Protein AF-A0A354X2V0-F1 (afdb_monomer_lite)

Secondary structure (DSSP, 8-state):
---S----SSS--TTSTTTT--TTPPPHHHHHHHHHTT-HHHHHHHEEETTBS--TT-S-HHHHHHHHHTSTTHHHHHHHHT--TTPBP--TTT-TTSEEE-TT---GGGS-SS--TT---PPP-SS-HHHHHHHHHHHHHHTT-HHHHHHHHHHHHHHTTPPPP---HHHHHHHHHHHHHHHTTTTT-HHHHHHH-B-TTSSBHHHHHSSTT-HHHHHHH-TTTS-HHHHH--SS-TTTTTT--HHHHTSPPPPHHHHHHTTTS--PPTT--

Radius of gyration: 20.9 Å; chains: 1; bounding box: 47×56×53 Å

Foldseek 3Di:
DPDDWFAFDWQFFCPDPQPPHRQQFDAPVLLVLCVVQVQVQLSLQFKDAALDLDRPPAPVLQVQLVVLVPDPCNVVCCVVVVGDNSTHFLDLLGHLRNMITNNQDDHPVRADPPRDSRDRPDDQCPDDDLVVLLVVLLVCQVVQVNVSSQVSLVVLQVVSPGDGDPDHHLVSNVSSLSSCCRVCRSNPCNLVSQLVDADPVRARNLVCQAALNRPQLCQLPDPVRHDPSNPVNPSDDSNPRNHDDNQAPSDDWDPPVVCVVCVNPDDTRPPDD

pLDDT: mean 87.57, std 16.35, range [22.53, 98.88]

Structure (mmCIF, N/CA/C/O backbone):
data_AF-A0A354X2V0-F1
#
_entry.id   AF-A0A354X2V0-F1
#
loop_
_atom_site.group_PDB
_atom_site.id
_atom_site.type_symbol
_atom_site.label_atom_id
_atom_site.label_alt_id
_atom_site.label_comp_id
_atom_site.label_asym_id
_atom_site.label_entity_id
_atom_site.label_seq_id
_atom_site.pdbx_PDB_ins_code
_atom_site.Cartn_x
_atom_site.Cartn_y
_atom_site.Cartn_z
_atom_site.occupancy
_atom_site.B_iso_or_equiv
_atom_site.auth_seq_id
_atom_site.auth_comp_id
_atom_site.auth_asym_id
_atom_site.auth_atom_id
_atom_site.pdbx_PDB_model_num
ATOM 1 N N . TYR A 1 1 ? -13.286 28.133 -18.936 1.00 27.36 1 TYR A N 1
ATOM 2 C CA . TYR A 1 1 ? -13.582 27.486 -17.646 1.00 27.36 1 TYR A CA 1
ATOM 3 C C . TYR A 1 1 ? -13.013 26.081 -17.669 1.00 27.36 1 TYR A C 1
ATOM 5 O O . TYR A 1 1 ? -13.552 25.234 -18.366 1.00 27.36 1 TYR A O 1
ATOM 13 N N . ALA A 1 2 ? -11.894 25.853 -16.982 1.00 26.19 2 ALA A N 1
ATOM 14 C CA . ALA A 1 2 ? -11.412 24.504 -16.700 1.00 26.19 2 ALA A CA 1
ATOM 15 C C . ALA A 1 2 ? -12.195 23.988 -15.483 1.00 26.19 2 ALA A C 1
ATOM 17 O O . ALA A 1 2 ? -11.790 24.175 -14.341 1.00 26.19 2 ALA A O 1
ATOM 18 N N . LEU A 1 3 ? -13.398 23.470 -15.732 1.00 22.53 3 LEU A N 1
ATOM 19 C CA . LEU A 1 3 ? -14.159 22.714 -14.741 1.00 22.53 3 LEU A CA 1
ATOM 20 C C . LEU A 1 3 ? -13.686 21.263 -14.828 1.00 22.53 3 LEU A C 1
ATOM 22 O O . LEU A 1 3 ? -13.818 20.641 -15.879 1.00 22.53 3 LEU A O 1
ATOM 26 N N . GLY A 1 4 ? -13.116 20.762 -13.734 1.00 30.41 4 GLY A N 1
ATOM 27 C CA . GLY A 1 4 ? -12.427 19.473 -13.677 1.00 30.41 4 GLY A CA 1
ATOM 28 C C . GLY A 1 4 ? -10.919 19.685 -13.687 1.00 30.41 4 GLY A C 1
ATOM 29 O O . GLY A 1 4 ? -10.337 19.977 -14.729 1.00 30.41 4 GLY A O 1
ATOM 30 N N . GLY A 1 5 ? -10.304 19.589 -12.506 1.00 29.64 5 GLY A N 1
ATOM 31 C CA . GLY A 1 5 ? -8.854 19.584 -12.382 1.00 29.64 5 GLY A CA 1
ATOM 32 C C . GLY A 1 5 ? -8.283 18.455 -13.227 1.00 29.64 5 GLY A C 1
ATOM 33 O O . GLY A 1 5 ? -8.716 17.309 -13.133 1.00 29.64 5 GLY A O 1
ATOM 34 N N . SER A 1 6 ? -7.342 18.810 -14.082 1.00 36.97 6 SER A N 1
ATOM 35 C CA . SER A 1 6 ? -6.455 17.864 -14.715 1.00 36.97 6 SER A CA 1
ATOM 36 C C . SER A 1 6 ? -5.504 17.270 -13.681 1.00 36.97 6 SER A C 1
ATOM 38 O O . SER A 1 6 ? -4.980 18.006 -12.846 1.00 36.97 6 SER A O 1
ATOM 40 N N . LEU A 1 7 ? -5.278 15.960 -13.722 1.00 44.00 7 LEU A N 1
ATOM 41 C CA . LEU A 1 7 ? -4.391 15.288 -12.779 1.00 44.00 7 LEU A CA 1
ATOM 42 C C . LEU A 1 7 ? -3.225 14.682 -13.536 1.00 44.00 7 LEU A C 1
ATOM 44 O O . LEU A 1 7 ? -3.437 13.829 -14.393 1.00 44.00 7 LEU A O 1
ATOM 48 N N . ALA A 1 8 ? -2.023 15.147 -13.197 1.00 41.22 8 ALA A N 1
ATOM 49 C CA . ALA A 1 8 ? -0.765 14.663 -13.734 1.00 41.22 8 ALA A CA 1
ATOM 50 C C . ALA A 1 8 ? -0.646 13.139 -13.566 1.00 41.22 8 ALA A C 1
ATOM 52 O O . ALA A 1 8 ? -0.853 12.601 -12.471 1.00 41.22 8 ALA A O 1
ATOM 53 N N . ILE A 1 9 ? -0.283 12.436 -14.645 1.00 45.22 9 ILE A N 1
ATOM 54 C CA . ILE A 1 9 ? 0.156 11.044 -14.532 1.00 45.22 9 ILE A CA 1
ATOM 55 C C . ILE A 1 9 ? 1.455 11.052 -13.705 1.00 45.22 9 ILE A C 1
ATOM 57 O O . ILE A 1 9 ? 2.344 11.866 -13.935 1.00 45.22 9 ILE A O 1
ATOM 61 N N . ILE A 1 10 ? 1.592 10.030 -12.864 1.00 45.34 10 ILE A N 1
ATOM 62 C CA . ILE A 1 10 ? 2.839 9.497 -12.306 1.00 45.34 10 ILE A CA 1
ATOM 63 C C . ILE A 1 10 ? 3.245 10.102 -10.958 1.00 45.34 10 ILE A C 1
ATOM 65 O O . ILE A 1 10 ? 3.571 11.272 -10.800 1.00 45.34 10 ILE A O 1
ATOM 69 N N . THR A 1 11 ? 3.252 9.195 -9.978 1.00 48.34 11 THR A N 1
ATOM 70 C CA . THR A 1 11 ? 4.025 9.218 -8.734 1.00 48.34 11 THR A CA 1
ATOM 71 C C . THR A 1 11 ? 5.260 10.108 -8.831 1.00 48.34 11 THR A C 1
ATOM 73 O O . THR A 1 11 ? 6.209 9.749 -9.523 1.00 48.34 11 THR A O 1
ATOM 76 N N . GLY A 1 12 ? 5.244 11.244 -8.132 1.00 45.53 12 GLY A N 1
ATOM 77 C CA . GLY A 1 12 ? 6.271 12.278 -8.253 1.00 45.53 12 GLY A CA 1
ATOM 78 C C . GLY A 1 12 ? 7.695 11.733 -8.167 1.00 45.53 12 GLY A C 1
ATOM 79 O O . GLY A 1 12 ? 8.038 11.023 -7.223 1.00 45.53 12 GLY A O 1
ATOM 80 N N . ALA A 1 13 ? 8.502 12.066 -9.170 1.00 51.34 13 ALA A N 1
ATOM 81 C CA . ALA A 1 13 ? 9.952 12.024 -9.087 1.00 51.34 13 ALA A CA 1
ATOM 82 C C . ALA A 1 13 ? 10.435 13.061 -8.058 1.00 51.34 13 ALA A C 1
ATOM 84 O O . ALA A 1 13 ? 9.802 14.104 -7.887 1.00 51.34 13 ALA A O 1
ATOM 85 N N . ARG A 1 14 ? 11.587 12.824 -7.423 1.00 56.12 14 ARG A N 1
ATOM 86 C CA . ARG A 1 14 ? 12.253 13.769 -6.507 1.00 56.12 14 ARG A C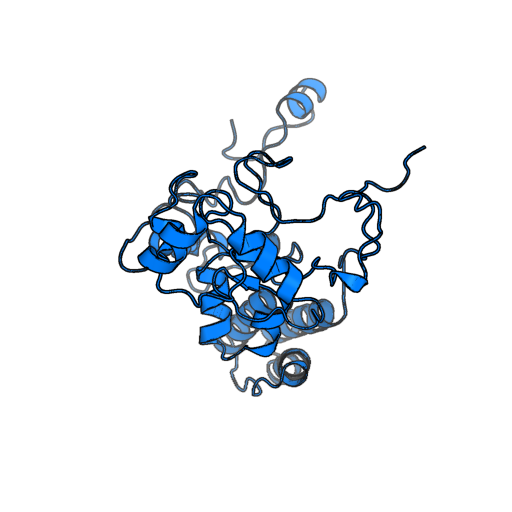A 1
ATOM 87 C C . ARG A 1 14 ? 12.477 15.157 -7.103 1.00 56.12 14 ARG A C 1
ATOM 89 O O . ARG A 1 14 ? 12.675 16.098 -6.346 1.00 56.12 14 ARG A O 1
ATOM 96 N N . SER A 1 15 ? 12.485 15.275 -8.429 1.00 53.81 15 SER A N 1
ATOM 97 C CA . SER A 1 15 ? 12.763 16.521 -9.151 1.00 53.81 15 SER A CA 1
ATOM 98 C C . SER A 1 15 ? 11.786 16.783 -10.310 1.00 53.81 15 SER A C 1
ATOM 100 O O . SER A 1 15 ? 12.149 17.428 -11.291 1.00 53.81 15 SER A O 1
ATOM 102 N N . GLY A 1 16 ? 10.552 16.269 -10.221 1.00 50.00 16 GLY A N 1
ATOM 103 C CA . GLY A 1 16 ? 9.471 16.533 -11.184 1.00 50.00 16 GLY A CA 1
ATOM 104 C C . GLY A 1 16 ? 8.424 17.533 -10.665 1.00 50.00 16 GLY A C 1
ATOM 105 O O . GLY A 1 16 ? 8.509 17.953 -9.512 1.00 50.00 16 GLY A O 1
ATOM 106 N N . PRO A 1 17 ? 7.408 17.906 -11.474 1.00 37.44 17 PRO A N 1
ATOM 107 C CA . PRO A 1 17 ? 6.261 18.700 -11.018 1.00 37.44 17 PRO A CA 1
ATOM 108 C C . PRO A 1 17 ? 5.507 17.929 -9.919 1.00 37.44 17 PRO A C 1
ATOM 110 O O . PRO A 1 17 ? 4.640 17.104 -10.190 1.00 37.44 17 PRO A O 1
ATOM 113 N N . GLY A 1 18 ? 5.928 18.136 -8.673 1.00 44.12 18 GLY A N 1
ATOM 114 C CA . GLY A 1 18 ? 5.570 17.295 -7.531 1.00 44.12 18 GLY A CA 1
ATOM 115 C C . GLY A 1 18 ? 6.518 17.377 -6.327 1.00 44.12 18 GLY A C 1
ATOM 116 O O . GLY A 1 18 ? 6.311 16.600 -5.396 1.00 44.12 18 GLY A O 1
ATOM 117 N N . ASP A 1 19 ? 7.523 18.273 -6.340 1.00 35.66 19 ASP A N 1
ATOM 118 C CA . ASP A 1 19 ? 8.441 18.620 -5.235 1.00 35.66 19 ASP A CA 1
ATOM 119 C C . ASP A 1 19 ? 7.992 18.096 -3.856 1.00 35.66 19 ASP A C 1
ATOM 121 O O . ASP A 1 19 ? 7.168 18.688 -3.154 1.00 35.66 19 ASP A O 1
ATOM 125 N N . GLY A 1 20 ? 8.545 16.942 -3.470 1.00 35.88 20 GLY A N 1
ATOM 126 C CA . GLY A 1 20 ? 8.467 16.402 -2.110 1.00 35.88 20 GLY A CA 1
ATOM 127 C C . GLY A 1 20 ? 7.166 15.703 -1.700 1.00 35.88 20 GLY A C 1
ATOM 128 O O . GLY A 1 20 ? 7.130 15.125 -0.612 1.00 35.88 20 GLY A O 1
ATOM 129 N N . TRP A 1 21 ? 6.137 15.672 -2.549 1.00 34.44 21 TRP A N 1
ATOM 130 C CA . TRP A 1 21 ? 4.916 14.893 -2.318 1.00 34.44 21 TRP A CA 1
ATOM 131 C C . TRP A 1 21 ? 4.711 13.920 -3.464 1.00 34.44 21 TRP A C 1
ATOM 133 O O . TRP A 1 21 ? 3.908 14.136 -4.372 1.00 34.44 21 TRP A O 1
ATOM 143 N N . SER A 1 22 ? 5.436 12.809 -3.426 1.00 43.31 22 SER A N 1
ATOM 144 C CA . SER A 1 22 ? 5.169 11.724 -4.349 1.00 43.31 22 SER A CA 1
ATOM 145 C C . SER A 1 22 ? 3.779 11.140 -4.053 1.00 43.31 22 SER A C 1
ATOM 147 O O . SER A 1 22 ? 3.558 10.399 -3.095 1.00 43.31 22 SER A O 1
ATOM 149 N N . TRP A 1 23 ? 2.783 11.536 -4.851 1.00 50.78 23 TRP A N 1
ATOM 150 C CA . TRP A 1 23 ? 1.417 11.041 -4.706 1.00 50.78 23 TRP A CA 1
ATOM 151 C C . TRP A 1 23 ? 1.435 9.522 -4.900 1.00 50.78 23 TRP A C 1
ATOM 153 O O . TRP A 1 23 ? 1.764 9.044 -5.982 1.00 50.78 23 TRP A O 1
ATOM 163 N N . CYS A 1 24 ? 1.107 8.756 -3.855 1.00 64.75 24 CYS A N 1
ATOM 164 C CA . CYS A 1 24 ? 0.978 7.300 -3.922 1.00 64.75 24 CYS A CA 1
ATOM 165 C C . CYS A 1 24 ? 2.246 6.523 -4.352 1.00 64.75 24 CYS A C 1
ATOM 167 O O . CYS A 1 24 ? 2.113 5.523 -5.057 1.00 64.75 24 CYS A O 1
ATOM 169 N N . GLN A 1 25 ? 3.461 6.922 -3.949 1.00 76.81 25 GLN A N 1
ATOM 170 C CA . GLN A 1 25 ? 4.630 6.057 -4.176 1.00 76.81 25 GLN A CA 1
ATOM 171 C C . GLN A 1 25 ? 4.542 4.767 -3.344 1.00 76.81 25 GLN A C 1
ATOM 173 O O . GLN A 1 25 ? 4.439 4.843 -2.116 1.00 76.81 25 GLN A O 1
ATOM 178 N N . PRO A 1 26 ? 4.580 3.580 -3.978 1.00 88.00 26 PRO A N 1
ATOM 179 C CA . PRO A 1 26 ? 4.663 2.325 -3.248 1.00 88.00 26 PRO A CA 1
ATOM 180 C C . PRO A 1 26 ? 6.010 2.206 -2.534 1.00 88.00 26 PRO A C 1
ATOM 182 O O . PRO A 1 26 ? 7.041 2.598 -3.079 1.00 88.00 26 PRO A O 1
ATOM 185 N N . THR A 1 27 ? 6.004 1.616 -1.344 1.00 89.31 27 THR A N 1
ATOM 186 C CA . THR A 1 27 ? 7.214 1.264 -0.592 1.00 89.31 27 THR A CA 1
ATOM 187 C C . THR A 1 27 ? 7.492 -0.230 -0.688 1.00 89.31 27 THR A C 1
ATOM 189 O O . THR A 1 27 ? 6.598 -1.024 -1.005 1.00 89.31 27 THR A O 1
ATOM 192 N N . SER A 1 28 ? 8.719 -0.620 -0.364 1.00 93.44 28 SER A N 1
ATOM 193 C CA . SER A 1 28 ? 9.089 -2.023 -0.183 1.00 93.44 28 SER A CA 1
ATOM 194 C C . SER A 1 28 ? 8.256 -2.710 0.912 1.00 93.44 28 SER A C 1
ATOM 196 O O . SER A 1 28 ? 7.825 -3.842 0.731 1.00 93.44 28 SER A O 1
ATOM 198 N N . ASP A 1 29 ? 7.906 -2.005 1.993 1.00 93.62 29 ASP A N 1
ATOM 199 C CA . ASP A 1 29 ? 7.006 -2.499 3.049 1.00 93.62 29 ASP A CA 1
ATOM 200 C C . ASP A 1 29 ? 5.619 -2.905 2.500 1.00 93.62 29 ASP A C 1
ATOM 202 O O . ASP A 1 29 ? 5.050 -3.930 2.887 1.00 93.62 29 ASP A O 1
ATOM 206 N N . LEU A 1 30 ? 5.062 -2.142 1.551 1.00 94.50 30 LEU A N 1
ATOM 207 C CA . LEU A 1 30 ? 3.811 -2.516 0.884 1.00 94.50 30 LEU A CA 1
ATOM 208 C C . LEU A 1 30 ? 3.994 -3.721 -0.048 1.00 94.50 30 LEU A C 1
ATOM 210 O O . LEU A 1 30 ? 3.172 -4.633 0.003 1.00 94.50 30 LEU A O 1
ATOM 214 N N . GLU A 1 31 ? 5.048 -3.736 -0.869 1.00 96.44 31 GLU A N 1
ATOM 215 C CA . GLU A 1 31 ? 5.375 -4.877 -1.740 1.00 96.44 31 GLU A CA 1
ATOM 216 C C . GLU A 1 31 ? 5.529 -6.167 -0.923 1.00 96.44 31 GLU A C 1
ATOM 218 O O . GLU A 1 31 ? 4.874 -7.165 -1.210 1.00 96.44 31 GLU A O 1
ATOM 223 N N . ASN A 1 32 ? 6.313 -6.123 0.153 1.00 96.00 32 ASN A N 1
ATOM 224 C CA . ASN A 1 32 ? 6.543 -7.259 1.038 1.00 96.00 32 ASN A CA 1
ATOM 225 C C . ASN A 1 32 ? 5.257 -7.729 1.723 1.00 96.00 32 ASN A C 1
ATOM 227 O O . ASN A 1 32 ? 5.114 -8.916 1.999 1.00 96.00 32 ASN A O 1
ATOM 231 N N . THR A 1 33 ? 4.286 -6.836 1.945 1.00 96.62 33 THR A N 1
ATOM 232 C CA . THR A 1 33 ? 2.963 -7.243 2.439 1.00 96.62 33 THR A CA 1
ATOM 233 C C . THR A 1 33 ? 2.192 -8.054 1.388 1.00 96.62 33 THR A C 1
ATOM 235 O O . THR A 1 33 ? 1.542 -9.030 1.755 1.00 96.62 33 THR A O 1
ATOM 238 N N . PHE A 1 34 ? 2.260 -7.693 0.098 1.00 98.38 34 PHE A N 1
ATOM 239 C CA . PHE A 1 34 ? 1.667 -8.512 -0.971 1.00 98.38 34 PHE A CA 1
ATOM 240 C C . PHE A 1 34 ? 2.352 -9.880 -1.067 1.00 98.38 34 PHE A C 1
ATOM 242 O O . PHE A 1 34 ? 1.665 -10.900 -1.080 1.00 98.38 34 PHE A O 1
ATOM 249 N N . ILE A 1 35 ? 3.690 -9.901 -1.060 1.00 97.94 35 ILE A N 1
ATOM 250 C CA . ILE A 1 35 ? 4.491 -11.135 -1.128 1.00 97.94 35 ILE A CA 1
ATOM 251 C C . ILE A 1 35 ? 4.158 -12.054 0.054 1.00 97.94 35 ILE A C 1
ATOM 253 O O . ILE A 1 35 ? 3.855 -13.228 -0.136 1.00 97.94 35 ILE A O 1
ATOM 257 N N . ALA A 1 36 ? 4.136 -11.518 1.277 1.00 97.19 36 ALA A N 1
ATOM 258 C CA . ALA A 1 36 ? 3.795 -12.285 2.475 1.00 97.19 36 ALA A CA 1
ATOM 259 C C . ALA A 1 36 ? 2.357 -12.832 2.452 1.00 97.19 36 ALA A C 1
ATOM 261 O O . ALA A 1 36 ? 2.075 -13.851 3.079 1.00 97.19 36 ALA A O 1
ATOM 262 N N . ALA A 1 37 ? 1.447 -12.168 1.735 1.00 97.38 37 ALA A N 1
ATOM 263 C CA . ALA A 1 37 ? 0.072 -12.619 1.551 1.00 97.38 37 ALA A CA 1
ATOM 264 C C . ALA A 1 37 ? -0.107 -13.614 0.387 1.00 97.38 37 ALA A C 1
ATOM 266 O O . ALA A 1 37 ? -1.211 -14.141 0.232 1.00 97.38 37 ALA A O 1
ATOM 267 N N . GLY A 1 38 ? 0.939 -13.868 -0.413 1.00 97.94 38 GLY A N 1
ATOM 268 C CA . GLY A 1 38 ? 0.862 -14.679 -1.633 1.00 97.94 38 GLY A CA 1
ATOM 269 C C . GLY A 1 38 ? -0.009 -14.048 -2.722 1.00 97.94 38 GLY A C 1
ATOM 270 O O . GLY A 1 38 ? -0.695 -14.753 -3.455 1.00 97.94 38 GLY A O 1
ATOM 271 N N . ASP A 1 39 ? -0.061 -12.717 -2.772 1.00 98.31 39 ASP A N 1
ATOM 272 C CA . ASP A 1 39 ? -0.993 -11.949 -3.598 1.00 98.31 39 ASP A CA 1
ATOM 273 C C . ASP A 1 39 ? -0.317 -11.346 -4.832 1.00 98.31 39 ASP A C 1
ATOM 275 O O . ASP A 1 39 ? -0.220 -10.126 -5.013 1.00 98.31 39 ASP A O 1
ATOM 279 N N . ASP A 1 40 ? 0.157 -12.242 -5.691 1.00 97.12 40 ASP A N 1
ATOM 280 C CA . ASP A 1 40 ? 0.882 -11.891 -6.912 1.00 97.12 40 ASP A CA 1
ATOM 281 C C . ASP A 1 40 ? -0.018 -11.154 -7.915 1.00 97.12 40 ASP A C 1
ATOM 283 O O . ASP A 1 40 ? 0.427 -10.242 -8.619 1.00 97.12 40 ASP A O 1
ATOM 287 N N . GLU A 1 41 ? -1.313 -11.500 -7.949 1.00 97.31 41 GLU A N 1
ATOM 288 C CA . GLU A 1 41 ? -2.290 -10.871 -8.837 1.00 97.31 41 GLU A CA 1
ATOM 289 C C . GLU A 1 41 ? -2.450 -9.384 -8.510 1.00 97.31 41 GLU A C 1
ATOM 291 O O . GLU A 1 41 ? -2.334 -8.546 -9.401 1.00 97.31 41 GLU A O 1
ATOM 296 N N . ARG A 1 42 ? -2.684 -8.986 -7.253 1.00 97.44 42 ARG A N 1
ATOM 297 C CA . ARG A 1 42 ? -2.793 -7.545 -6.970 1.00 97.44 42 ARG A CA 1
ATOM 298 C C . ARG A 1 42 ? -1.444 -6.853 -6.975 1.00 97.44 42 ARG A C 1
ATOM 300 O O . ARG A 1 42 ? -1.418 -5.679 -7.353 1.00 97.44 42 ARG A O 1
ATOM 307 N N . LEU A 1 43 ? -0.353 -7.538 -6.625 1.00 97.56 43 LEU A N 1
ATOM 308 C CA . LEU A 1 43 ? 0.989 -6.964 -6.694 1.00 97.56 43 LEU A CA 1
ATOM 309 C C . LEU A 1 43 ? 1.298 -6.458 -8.109 1.00 97.56 43 LEU A C 1
ATOM 311 O O . LEU A 1 43 ? 1.534 -5.256 -8.279 1.00 97.56 43 LEU A O 1
ATOM 315 N N . LYS A 1 44 ? 1.175 -7.326 -9.127 1.00 95.44 44 LYS A N 1
ATOM 316 C CA . LYS A 1 44 ? 1.461 -6.968 -10.531 1.00 95.44 44 LYS A CA 1
ATOM 317 C C . LYS A 1 44 ? 0.554 -5.858 -11.074 1.00 95.44 44 LYS A C 1
ATOM 319 O O . LYS A 1 44 ? 0.964 -5.099 -11.946 1.00 95.44 44 LYS A O 1
ATOM 324 N N . TRP A 1 45 ? -0.674 -5.725 -10.559 1.00 94.06 45 TRP A N 1
ATOM 325 C CA . TRP A 1 45 ? -1.618 -4.672 -10.964 1.00 94.06 45 TRP A CA 1
ATOM 326 C C . TRP A 1 45 ? -1.524 -3.385 -10.124 1.00 94.06 45 TRP A C 1
ATOM 328 O O . TRP A 1 45 ? -2.191 -2.397 -10.455 1.00 94.06 45 TRP A O 1
ATOM 338 N N . THR A 1 46 ? -0.693 -3.357 -9.076 1.00 93.50 46 THR A N 1
ATOM 339 C CA . THR A 1 46 ? -0.576 -2.222 -8.140 1.00 93.50 46 THR A CA 1
ATOM 340 C C . THR A 1 46 ? 0.786 -1.539 -8.190 1.00 93.50 46 THR A C 1
ATOM 342 O O . THR A 1 46 ? 0.835 -0.308 -8.134 1.00 93.50 46 THR A O 1
ATOM 345 N N . ILE A 1 47 ? 1.879 -2.294 -8.312 1.00 93.94 47 ILE A N 1
ATOM 346 C CA . ILE A 1 47 ? 3.249 -1.775 -8.228 1.00 93.94 47 ILE A CA 1
ATOM 347 C C . ILE A 1 47 ? 4.001 -2.126 -9.511 1.00 93.94 47 ILE A C 1
ATOM 349 O O . ILE A 1 47 ? 4.025 -3.281 -9.916 1.00 93.94 47 ILE A O 1
ATOM 353 N N . ILE A 1 48 ? 4.645 -1.131 -10.123 1.00 91.81 48 ILE A N 1
ATOM 354 C CA . ILE A 1 48 ? 5.751 -1.366 -11.061 1.00 91.81 48 ILE A CA 1
ATOM 355 C C . ILE A 1 48 ? 7.037 -1.120 -10.283 1.00 91.81 48 ILE A C 1
ATOM 357 O O . ILE A 1 48 ? 7.178 -0.075 -9.645 1.00 91.81 48 ILE A O 1
ATOM 361 N N . LYS A 1 49 ? 7.960 -2.075 -10.327 1.00 93.31 49 LYS A N 1
ATOM 362 C CA . LYS A 1 49 ? 9.269 -2.002 -9.675 1.00 93.31 49 LYS A CA 1
ATOM 363 C C . LYS A 1 49 ? 10.357 -1.966 -10.740 1.00 93.31 49 LYS A C 1
ATOM 365 O O . LYS A 1 49 ? 10.216 -2.602 -11.781 1.00 93.31 49 LYS A O 1
ATOM 370 N N . THR A 1 50 ? 11.429 -1.225 -10.477 1.00 92.75 50 THR A N 1
ATOM 371 C CA . THR A 1 50 ? 12.621 -1.237 -11.332 1.00 92.75 50 THR A CA 1
ATOM 372 C C . THR A 1 50 ? 13.133 -2.662 -11.565 1.00 92.75 50 THR A C 1
ATOM 374 O O . THR A 1 50 ? 13.017 -3.518 -10.685 1.00 92.75 50 THR A O 1
ATOM 377 N N . GLY A 1 51 ? 13.690 -2.919 -12.746 1.00 92.56 51 GLY A N 1
ATOM 378 C CA . GLY A 1 51 ? 14.177 -4.246 -13.118 1.00 92.56 51 GLY A CA 1
ATOM 379 C C . GLY A 1 51 ? 13.079 -5.199 -13.602 1.00 92.56 51 GLY A C 1
ATOM 380 O O . GLY A 1 51 ? 13.375 -6.353 -13.895 1.00 92.56 51 GLY A O 1
ATOM 381 N N . CYS A 1 52 ? 11.822 -4.750 -13.707 1.00 93.38 52 CYS A N 1
ATOM 382 C CA . CYS A 1 52 ? 10.761 -5.564 -14.298 1.00 93.38 52 CYS A CA 1
ATOM 383 C C . CYS A 1 52 ? 10.996 -5.780 -15.801 1.00 93.38 52 CYS A C 1
ATOM 385 O O . CYS A 1 52 ? 11.464 -4.882 -16.501 1.00 93.38 52 CYS A O 1
ATOM 387 N N . THR A 1 53 ? 10.652 -6.968 -16.287 1.00 95.69 53 THR A N 1
ATOM 388 C CA . THR A 1 53 ? 10.735 -7.367 -17.704 1.00 95.69 53 THR A CA 1
ATOM 389 C C . THR A 1 53 ? 9.365 -7.412 -18.380 1.00 95.69 53 THR A C 1
ATOM 391 O O . THR A 1 53 ? 9.251 -7.740 -19.555 1.00 95.69 53 THR A O 1
ATOM 394 N N . GLU A 1 54 ? 8.318 -7.061 -17.637 1.00 94.62 54 GLU A N 1
ATOM 395 C CA . GLU A 1 54 ? 6.966 -6.884 -18.136 1.00 94.62 54 GLU A CA 1
ATOM 396 C C . GLU A 1 54 ? 6.206 -5.893 -17.250 1.00 94.62 54 GLU A C 1
ATOM 398 O O . GLU A 1 54 ? 6.486 -5.732 -16.057 1.00 94.62 54 GLU A O 1
ATOM 403 N N . ILE A 1 55 ? 5.194 -5.252 -17.828 1.00 91.56 55 ILE A N 1
ATOM 404 C CA . ILE A 1 55 ? 4.161 -4.536 -17.083 1.00 91.56 55 ILE A CA 1
ATOM 405 C C . ILE A 1 55 ? 2.835 -5.184 -17.462 1.00 91.56 55 ILE A C 1
ATOM 407 O O . ILE A 1 55 ? 2.482 -5.232 -18.637 1.00 91.56 55 ILE A O 1
ATOM 411 N N . ALA A 1 56 ? 2.078 -5.669 -16.474 1.00 91.62 56 ALA A N 1
ATOM 412 C CA . ALA A 1 56 ? 0.805 -6.344 -16.731 1.00 91.62 56 ALA A CA 1
ATOM 413 C C . ALA A 1 56 ? -0.087 -5.498 -17.659 1.00 91.62 56 ALA A C 1
ATOM 415 O O . ALA A 1 56 ? -0.340 -4.334 -17.357 1.00 91.62 56 ALA A O 1
ATOM 416 N N . GLY A 1 57 ? -0.562 -6.057 -18.774 1.00 90.44 57 GLY A N 1
ATOM 417 C CA . GLY A 1 57 ? -1.427 -5.356 -19.733 1.00 90.44 57 GLY A CA 1
ATOM 418 C C . GLY A 1 57 ? -0.760 -4.245 -20.561 1.00 90.44 57 GLY A C 1
ATOM 419 O O . GLY A 1 57 ? -1.486 -3.428 -21.127 1.00 90.44 57 GLY A O 1
ATOM 420 N N . GLU A 1 58 ? 0.572 -4.178 -20.594 1.00 91.25 58 GLU A N 1
ATOM 421 C CA . GLU A 1 58 ? 1.345 -3.401 -21.568 1.00 91.25 58 GLU A CA 1
ATOM 422 C C . GLU A 1 58 ? 1.779 -4.313 -22.719 1.00 91.25 58 GLU A C 1
ATOM 424 O O . GLU A 1 58 ? 2.379 -5.358 -22.483 1.00 91.25 58 GLU A O 1
ATOM 429 N N . GLU A 1 59 ? 1.469 -3.916 -23.950 1.00 94.94 59 GLU A N 1
ATOM 430 C CA . GLU A 1 59 ? 1.815 -4.675 -25.160 1.00 94.94 59 GLU A CA 1
ATOM 431 C C . GLU A 1 59 ? 3.066 -4.098 -25.840 1.00 94.94 59 GLU A C 1
ATOM 433 O O . GLU A 1 59 ? 3.824 -4.841 -26.455 1.00 94.94 59 GLU A O 1
ATOM 438 N N . ASP A 1 60 ? 3.345 -2.802 -25.662 1.00 91.19 60 ASP A N 1
ATOM 439 C CA . ASP A 1 60 ? 4.482 -2.102 -26.269 1.00 91.19 60 ASP A CA 1
ATOM 440 C C . ASP A 1 60 ? 5.660 -1.975 -25.281 1.00 91.19 60 ASP A C 1
ATOM 442 O O . ASP A 1 60 ? 6.269 -0.908 -25.133 1.00 91.19 60 ASP A O 1
ATOM 446 N N . PHE A 1 61 ? 5.971 -3.048 -24.544 1.00 92.19 61 PHE A N 1
ATOM 447 C CA . PHE A 1 61 ? 6.967 -3.000 -23.465 1.00 92.19 61 PHE A CA 1
ATOM 448 C C . PHE A 1 61 ? 8.381 -2.639 -23.960 1.00 92.19 61 PHE A C 1
ATOM 450 O O . PHE A 1 61 ? 9.119 -1.943 -23.258 1.00 92.19 61 PHE A O 1
ATOM 457 N N . ASP A 1 62 ? 8.718 -2.988 -25.204 1.00 94.62 62 ASP A N 1
ATOM 458 C CA . ASP A 1 62 ? 9.986 -2.626 -25.852 1.00 94.62 62 ASP A CA 1
ATOM 459 C C . ASP A 1 62 ? 10.257 -1.116 -25.816 1.00 94.62 62 ASP A C 1
ATOM 461 O O . ASP A 1 62 ? 11.395 -0.684 -25.637 1.00 94.62 62 ASP A O 1
ATOM 465 N N . VAL A 1 63 ? 9.217 -0.277 -25.883 1.00 89.31 63 VAL A N 1
ATOM 466 C CA . VAL A 1 63 ? 9.374 1.182 -25.787 1.00 89.31 63 VAL A CA 1
ATOM 467 C C . VAL A 1 63 ? 9.965 1.598 -24.433 1.00 89.31 63 VAL A C 1
ATOM 469 O O . VAL A 1 63 ? 10.755 2.542 -24.354 1.00 89.31 63 VAL A O 1
ATOM 472 N N . PHE A 1 64 ? 9.607 0.903 -23.353 1.00 89.69 64 PHE A N 1
ATOM 473 C CA . PHE A 1 64 ? 10.107 1.173 -22.003 1.00 89.69 64 PHE A CA 1
ATOM 474 C C . PHE A 1 64 ? 11.547 0.694 -21.826 1.00 89.69 64 PHE A C 1
ATOM 476 O O . PHE A 1 64 ? 12.345 1.392 -21.190 1.00 89.69 64 PHE A O 1
ATOM 483 N N . ILE A 1 65 ? 11.892 -0.444 -22.430 1.00 91.50 65 ILE A N 1
ATOM 484 C CA . ILE A 1 65 ? 13.266 -0.953 -22.483 1.00 91.50 65 ILE A CA 1
ATOM 485 C C . ILE A 1 65 ? 14.155 0.057 -23.216 1.00 91.50 65 ILE A C 1
ATOM 487 O O . ILE A 1 65 ? 15.159 0.519 -22.673 1.00 91.50 65 ILE A O 1
ATOM 491 N N . GLU A 1 66 ? 13.747 0.489 -24.410 1.00 92.62 66 GLU A N 1
ATOM 492 C CA . GLU A 1 66 ? 14.521 1.438 -25.214 1.00 92.62 66 GLU A CA 1
ATOM 493 C C . GLU A 1 66 ? 14.650 2.814 -24.553 1.00 92.62 66 GLU A C 1
ATOM 495 O O . GLU A 1 66 ? 15.658 3.501 -24.720 1.00 92.62 66 GLU A O 1
ATOM 500 N N . ASN A 1 67 ? 13.664 3.235 -23.759 1.00 88.00 67 ASN A N 1
ATOM 501 C CA . ASN A 1 67 ? 13.791 4.445 -22.950 1.00 88.00 67 ASN A CA 1
ATOM 502 C C . ASN A 1 67 ? 14.748 4.263 -21.764 1.00 88.00 67 ASN A C 1
ATOM 504 O O . ASN A 1 67 ? 15.503 5.187 -21.464 1.00 88.00 67 ASN A O 1
ATOM 508 N N . SER A 1 68 ? 14.775 3.083 -21.141 1.00 90.50 68 SER A N 1
ATOM 509 C CA . SER A 1 68 ? 15.718 2.769 -20.059 1.00 90.50 68 SER A CA 1
ATOM 510 C C . SER A 1 68 ? 17.161 2.779 -20.571 1.00 90.50 68 SER A C 1
ATOM 512 O O . SER A 1 68 ? 18.022 3.419 -19.969 1.00 90.50 68 SER A O 1
ATOM 514 N N . LYS A 1 69 ? 17.416 2.188 -21.746 1.00 94.44 69 LYS A N 1
ATOM 515 C CA . LYS A 1 69 ? 18.742 2.157 -22.396 1.00 94.44 69 LYS A CA 1
ATOM 516 C C . LYS A 1 69 ? 19.299 3.543 -22.748 1.00 94.44 69 LYS A C 1
ATOM 518 O O . LYS A 1 69 ? 20.511 3.709 -22.854 1.00 94.44 69 LYS A O 1
ATOM 523 N N . LYS A 1 70 ? 18.439 4.556 -22.911 1.00 91.94 70 LYS A N 1
ATOM 524 C CA . LYS A 1 70 ? 18.850 5.951 -23.173 1.00 91.94 70 LYS A CA 1
ATOM 525 C C . LYS A 1 70 ? 19.322 6.692 -21.919 1.00 91.94 70 LYS A C 1
ATOM 527 O O . LYS A 1 70 ? 19.868 7.789 -22.040 1.00 91.94 70 LYS A O 1
ATOM 532 N N . MET A 1 71 ? 19.097 6.144 -20.724 1.00 88.00 71 MET A N 1
ATOM 533 C CA . MET A 1 71 ? 19.524 6.771 -19.476 1.00 88.00 71 MET A CA 1
ATOM 534 C C . MET A 1 71 ? 21.050 6.751 -19.361 1.00 88.00 71 MET A C 1
ATOM 536 O O . MET A 1 71 ? 21.684 5.715 -19.544 1.00 88.00 71 MET A O 1
ATOM 540 N N . SER A 1 72 ? 21.657 7.870 -18.962 1.00 92.88 72 SER A N 1
ATOM 541 C CA . SER A 1 72 ? 23.113 7.940 -18.757 1.00 92.88 72 SER A CA 1
ATOM 542 C C . SER A 1 72 ? 23.613 6.985 -17.666 1.00 92.88 72 SER A C 1
ATOM 544 O O . SER A 1 72 ? 24.745 6.516 -17.731 1.00 92.88 72 SER A O 1
ATOM 546 N N . SER A 1 73 ? 22.766 6.674 -16.682 1.00 91.12 73 SER A N 1
ATOM 547 C CA . SER A 1 73 ? 23.065 5.743 -15.589 1.00 91.12 73 SER A CA 1
ATOM 548 C C . SER A 1 73 ? 22.745 4.279 -15.910 1.00 91.12 73 SER A C 1
ATOM 550 O O . SER A 1 73 ? 23.001 3.426 -15.063 1.00 91.12 73 SER A O 1
ATOM 552 N N . TYR A 1 74 ? 22.229 3.966 -17.107 1.00 93.62 74 TYR A N 1
ATOM 553 C CA . TYR A 1 74 ? 21.736 2.633 -17.469 1.00 93.62 74 TYR A CA 1
ATOM 554 C C . TYR A 1 74 ? 22.744 1.517 -17.160 1.00 93.62 74 TYR A C 1
ATOM 556 O O . TYR A 1 74 ? 22.495 0.686 -16.289 1.00 93.62 74 TYR A O 1
ATOM 564 N N . GLN A 1 75 ? 23.918 1.553 -17.800 1.00 94.50 75 GLN A N 1
ATOM 565 C CA . GLN A 1 75 ? 24.941 0.514 -17.648 1.00 94.50 75 GLN A CA 1
ATOM 566 C C . GLN A 1 75 ? 25.382 0.359 -16.186 1.00 94.50 75 GLN A C 1
ATOM 568 O O . GLN A 1 75 ? 25.478 -0.754 -15.676 1.00 94.50 75 GLN A O 1
ATOM 573 N N . SER A 1 76 ? 25.564 1.483 -15.482 1.00 94.62 76 SER A N 1
ATOM 574 C CA . SER A 1 76 ? 25.943 1.464 -14.067 1.00 94.62 76 SER A CA 1
ATOM 575 C C . SER A 1 76 ? 24.875 0.836 -13.171 1.00 94.62 76 SER A C 1
ATOM 577 O O . SER A 1 76 ? 25.215 0.198 -12.182 1.00 94.62 76 SER A O 1
ATOM 579 N N . TYR A 1 77 ? 23.590 0.986 -13.504 1.00 93.75 77 TYR A N 1
ATOM 580 C CA . TYR A 1 77 ? 22.501 0.372 -12.749 1.00 93.75 77 TYR A CA 1
ATOM 581 C C . TYR A 1 77 ? 22.375 -1.122 -13.023 1.00 93.75 77 TYR A C 1
ATOM 583 O O . TYR A 1 77 ? 22.222 -1.879 -12.066 1.00 93.75 77 TYR A O 1
ATOM 591 N N . ILE A 1 78 ? 22.506 -1.551 -14.282 1.00 95.19 78 ILE A N 1
ATOM 592 C CA . ILE A 1 78 ? 22.535 -2.977 -14.636 1.00 95.19 78 ILE A CA 1
ATOM 593 C C . ILE A 1 78 ? 23.662 -3.690 -13.881 1.00 95.19 78 ILE A C 1
ATOM 595 O O . ILE A 1 78 ? 23.417 -4.694 -13.218 1.00 95.19 78 ILE A O 1
ATOM 599 N N . GLU A 1 79 ? 24.874 -3.131 -13.898 1.00 95.06 79 GLU A N 1
ATOM 600 C CA . GLU A 1 79 ? 26.028 -3.703 -13.194 1.00 95.06 79 GLU A CA 1
ATOM 601 C C . GLU A 1 79 ? 25.862 -3.678 -11.671 1.00 95.06 79 GLU A C 1
ATOM 603 O O . GLU A 1 79 ? 26.151 -4.668 -11.000 1.00 95.06 79 GLU A O 1
ATOM 608 N N . LYS A 1 80 ? 25.387 -2.556 -11.114 1.00 92.62 80 LYS A N 1
ATOM 609 C CA . LYS A 1 80 ? 25.251 -2.384 -9.663 1.00 92.62 80 LYS A CA 1
ATOM 610 C C . LYS A 1 80 ? 24.188 -3.301 -9.063 1.00 92.62 80 LYS A C 1
ATOM 612 O O . LYS A 1 80 ? 24.409 -3.864 -7.994 1.00 92.62 80 LYS A O 1
ATOM 617 N N . TYR A 1 81 ? 23.027 -3.398 -9.706 1.00 91.88 81 TYR A N 1
ATOM 618 C CA . TYR A 1 81 ? 21.864 -4.087 -9.148 1.00 91.88 81 TYR A CA 1
ATOM 619 C C . TYR A 1 81 ? 21.614 -5.470 -9.762 1.00 91.88 81 TYR A C 1
ATOM 621 O O . TYR A 1 81 ? 20.739 -6.188 -9.281 1.00 91.88 81 TYR A O 1
ATOM 629 N N . GLY A 1 82 ? 22.369 -5.856 -10.796 1.00 93.62 82 GLY A N 1
ATOM 630 C CA . GLY A 1 82 ? 22.246 -7.160 -11.449 1.00 93.62 82 GLY A CA 1
ATOM 631 C C . GLY A 1 82 ? 20.906 -7.359 -12.160 1.00 93.62 82 GLY A C 1
ATOM 632 O O . GLY A 1 82 ? 20.375 -8.467 -12.160 1.00 93.62 82 GLY A O 1
ATOM 633 N N . TRP A 1 83 ? 20.322 -6.287 -12.699 1.00 93.69 83 TRP A N 1
ATOM 634 C CA . TRP A 1 83 ? 19.056 -6.359 -13.432 1.00 93.69 83 TRP A CA 1
ATOM 635 C C . TRP A 1 83 ? 19.239 -6.952 -14.832 1.00 93.69 83 TRP A C 1
ATOM 637 O O . TRP A 1 83 ? 20.335 -6.940 -15.387 1.00 93.69 83 TRP A O 1
ATOM 647 N N . ASP A 1 84 ? 18.142 -7.436 -15.412 1.00 95.38 84 ASP A N 1
ATOM 648 C CA . ASP A 1 84 ? 18.110 -7.878 -16.807 1.00 95.38 84 ASP A CA 1
ATOM 649 C C . ASP A 1 84 ? 18.428 -6.708 -17.763 1.00 95.38 84 ASP A C 1
ATOM 651 O O . ASP A 1 84 ? 17.977 -5.581 -17.552 1.00 95.38 84 ASP A O 1
ATOM 655 N N . GLU A 1 85 ? 19.194 -6.958 -18.827 1.00 94.31 85 GLU A N 1
ATOM 656 C CA . GLU A 1 85 ? 19.567 -5.944 -19.829 1.00 94.31 85 GLU A CA 1
ATOM 657 C C . GLU A 1 85 ? 18.397 -5.480 -20.722 1.00 94.31 85 GLU A C 1
ATOM 659 O O . GLU A 1 85 ? 18.537 -4.573 -21.545 1.00 94.31 85 GLU A O 1
ATOM 664 N N . ASN A 1 86 ? 17.241 -6.119 -20.596 1.00 95.00 86 ASN A N 1
ATOM 665 C CA . ASN A 1 86 ? 15.996 -5.769 -21.259 1.00 95.00 86 ASN A CA 1
ATOM 666 C C . ASN A 1 86 ? 14.899 -5.523 -20.211 1.00 95.00 86 ASN A C 1
ATOM 668 O O . ASN A 1 86 ? 13.753 -5.942 -20.367 1.00 95.00 86 ASN A O 1
ATOM 672 N N . CYS A 1 87 ? 15.250 -4.823 -19.128 1.00 94.50 87 CYS A N 1
ATOM 673 C CA . CYS A 1 87 ? 14.300 -4.389 -18.109 1.00 94.50 87 CYS A CA 1
ATOM 674 C C . CYS A 1 87 ? 13.853 -2.930 -18.279 1.00 94.50 87 CYS A C 1
ATOM 676 O O . CYS A 1 87 ? 14.533 -2.093 -18.880 1.00 94.50 87 CYS A O 1
ATOM 678 N N . TYR A 1 88 ? 12.708 -2.607 -17.679 1.00 92.81 88 TYR A N 1
ATOM 679 C CA . TYR A 1 88 ? 12.302 -1.231 -17.435 1.00 92.81 88 TYR A CA 1
ATOM 680 C C . TYR A 1 88 ? 12.901 -0.722 -16.119 1.00 92.81 88 TYR A C 1
ATOM 682 O O . TYR A 1 88 ? 12.726 -1.328 -15.054 1.00 92.81 88 TYR A O 1
ATOM 690 N N . ILE A 1 89 ? 13.576 0.426 -16.186 1.00 89.94 89 ILE A N 1
ATOM 691 C CA . ILE A 1 89 ? 14.175 1.086 -15.028 1.00 89.94 89 ILE A CA 1
ATOM 692 C C . ILE A 1 89 ? 13.260 2.204 -14.536 1.00 89.94 89 ILE A C 1
ATOM 694 O O . ILE A 1 89 ? 13.000 3.191 -15.226 1.00 89.94 89 ILE A O 1
ATOM 698 N N . VAL A 1 90 ? 12.824 2.068 -13.286 1.00 87.88 90 VAL A N 1
ATOM 699 C CA . VAL A 1 90 ? 12.278 3.185 -12.514 1.00 87.88 90 VAL A CA 1
ATOM 700 C C . VAL A 1 90 ? 13.468 3.854 -11.842 1.00 87.88 90 VAL A C 1
ATOM 702 O O . VAL A 1 90 ? 14.009 3.292 -10.891 1.00 87.88 90 VAL A O 1
ATOM 705 N N . ASP A 1 91 ? 13.889 5.017 -12.346 1.00 85.94 91 ASP A N 1
ATOM 706 C CA . ASP A 1 91 ? 15.146 5.651 -11.933 1.00 85.94 91 ASP A CA 1
ATOM 707 C C . ASP A 1 91 ? 15.212 5.838 -10.399 1.00 85.94 91 ASP A C 1
ATOM 709 O O . ASP A 1 91 ? 14.454 6.646 -9.847 1.00 85.94 91 ASP A O 1
ATOM 713 N N . PRO A 1 92 ? 16.111 5.128 -9.684 1.00 84.62 92 PRO A N 1
ATOM 714 C CA . PRO A 1 92 ? 16.245 5.253 -8.233 1.00 84.62 92 PRO A CA 1
ATOM 715 C C . PRO A 1 92 ? 16.697 6.652 -7.781 1.00 84.62 92 PRO A C 1
ATOM 717 O O . PRO A 1 92 ? 16.446 7.061 -6.641 1.00 84.62 92 PRO A O 1
ATOM 720 N N . LYS A 1 93 ? 17.334 7.424 -8.674 1.00 80.75 93 LYS A N 1
ATOM 721 C CA . LYS A 1 93 ? 17.657 8.832 -8.428 1.00 80.75 93 LYS A CA 1
ATOM 722 C C . LYS A 1 93 ? 16.391 9.655 -8.211 1.00 80.75 93 LYS A C 1
ATOM 724 O O . LYS A 1 93 ? 16.373 10.501 -7.317 1.00 80.75 93 LYS A O 1
ATOM 729 N N . ASP A 1 94 ? 15.350 9.371 -8.984 1.00 78.00 94 ASP A N 1
ATOM 730 C CA . ASP A 1 94 ? 14.088 10.105 -8.999 1.00 78.00 94 ASP A CA 1
ATOM 731 C C . ASP A 1 94 ? 13.018 9.454 -8.112 1.00 78.00 94 ASP A C 1
ATOM 733 O O . ASP A 1 94 ? 12.121 10.132 -7.616 1.00 78.00 94 ASP A O 1
ATOM 737 N N . HIS A 1 95 ? 13.124 8.159 -7.829 1.00 81.06 95 HIS A N 1
ATOM 738 C CA . HIS A 1 95 ? 12.148 7.404 -7.050 1.00 81.06 95 HIS A CA 1
ATOM 739 C C . HIS A 1 95 ? 12.828 6.707 -5.874 1.00 81.06 95 HIS A C 1
ATOM 741 O O . HIS A 1 95 ? 13.550 5.736 -6.072 1.00 81.06 95 HIS A O 1
ATOM 747 N N . LYS A 1 96 ? 12.561 7.147 -4.630 1.00 84.19 96 LYS A N 1
ATOM 748 C CA . LYS A 1 96 ? 13.248 6.602 -3.439 1.00 84.19 96 LYS A CA 1
ATOM 749 C C . LYS A 1 96 ? 13.166 5.083 -3.356 1.00 84.19 96 LYS A C 1
ATOM 751 O O . LYS A 1 96 ? 14.176 4.428 -3.135 1.00 84.19 96 LYS A O 1
ATOM 756 N N . SER A 1 97 ? 11.968 4.550 -3.542 1.00 87.31 97 SER A N 1
ATOM 757 C CA . SER A 1 97 ? 11.715 3.119 -3.492 1.00 87.31 97 SER A CA 1
ATOM 758 C C . SER A 1 97 ? 11.965 2.413 -4.822 1.00 87.31 97 SER A C 1
ATOM 760 O O . SER A 1 97 ? 11.727 1.216 -4.899 1.00 87.31 97 SER A O 1
ATOM 762 N N . ALA A 1 98 ? 12.373 3.116 -5.886 1.00 89.06 98 ALA A N 1
ATOM 763 C CA . ALA A 1 98 ? 12.450 2.578 -7.248 1.00 89.06 98 ALA A CA 1
ATOM 764 C C . ALA A 1 98 ? 11.172 1.812 -7.674 1.00 89.06 98 ALA A C 1
ATOM 766 O O . ALA A 1 98 ? 11.212 0.809 -8.392 1.00 89.06 98 ALA A O 1
ATOM 767 N N . ARG A 1 99 ? 10.018 2.280 -7.176 1.00 89.75 99 ARG A N 1
ATOM 768 C CA . ARG A 1 99 ? 8.679 1.731 -7.412 1.00 89.75 99 ARG A CA 1
ATOM 769 C C . ARG A 1 99 ? 7.719 2.860 -7.775 1.00 89.75 99 ARG A C 1
ATOM 771 O O . ARG A 1 99 ? 7.798 3.958 -7.221 1.00 89.75 99 ARG A O 1
ATOM 778 N N . ILE A 1 100 ? 6.771 2.574 -8.660 1.00 86.19 100 ILE A N 1
ATOM 779 C CA . ILE A 1 100 ? 5.713 3.506 -9.070 1.00 86.19 100 ILE A CA 1
ATOM 780 C C . ILE A 1 100 ? 4.332 2.849 -9.025 1.00 86.19 100 ILE A C 1
ATOM 782 O O . ILE A 1 100 ? 4.181 1.629 -9.117 1.00 86.19 100 ILE A O 1
ATOM 786 N N . ASN A 1 101 ? 3.306 3.681 -8.858 1.00 86.25 101 ASN A N 1
ATOM 787 C CA . ASN A 1 101 ? 1.911 3.259 -8.784 1.00 86.25 101 ASN A CA 1
ATOM 788 C C . ASN A 1 101 ? 1.408 2.837 -10.165 1.00 86.25 101 ASN A C 1
ATOM 790 O O . ASN A 1 101 ? 1.369 3.647 -11.092 1.00 86.25 101 ASN A O 1
ATOM 794 N N . ARG A 1 102 ? 0.926 1.599 -10.278 1.00 86.94 102 ARG A N 1
ATOM 795 C CA . ARG A 1 102 ? 0.355 1.066 -11.516 1.00 86.94 102 ARG A CA 1
ATOM 796 C C . ARG A 1 102 ? -1.153 1.322 -11.666 1.00 86.94 102 ARG A C 1
ATOM 798 O O . ARG A 1 102 ? -1.693 1.164 -12.758 1.00 86.94 102 ARG A O 1
ATOM 805 N N . LYS A 1 103 ? -1.881 1.724 -10.618 1.00 83.12 103 LYS A N 1
ATOM 806 C CA . LYS A 1 103 ? -3.352 1.888 -10.678 1.00 83.12 103 LYS A CA 1
ATOM 807 C C . LYS A 1 103 ? -3.816 2.991 -11.635 1.00 83.12 103 LYS A C 1
ATOM 809 O O . LYS A 1 103 ? -4.949 2.930 -12.106 1.00 83.12 103 LYS A O 1
ATOM 814 N N . PHE A 1 104 ? -2.937 3.943 -11.952 1.00 78.19 104 PHE A N 1
ATOM 815 C CA . PHE A 1 104 ? -3.163 4.999 -12.946 1.00 78.19 104 PHE A CA 1
ATOM 816 C C . PHE A 1 104 ? -2.280 4.847 -14.197 1.00 78.19 104 PHE A C 1
ATOM 818 O O . PHE A 1 104 ? -2.160 5.775 -14.994 1.00 78.19 104 PHE A O 1
ATOM 825 N N . PHE A 1 105 ? -1.653 3.682 -14.377 1.00 81.12 105 PHE A N 1
ATOM 826 C CA . PHE A 1 105 ? -0.865 3.384 -15.567 1.00 81.12 105 PHE A CA 1
ATOM 827 C C . PHE A 1 105 ? -1.777 3.225 -16.788 1.00 81.12 105 PHE A C 1
ATOM 829 O O . PHE A 1 105 ? -2.752 2.469 -16.753 1.00 81.12 105 PHE A O 1
ATOM 836 N N . ILE A 1 106 ? -1.423 3.907 -17.878 1.00 81.44 106 ILE A N 1
ATOM 837 C CA . ILE A 1 106 ? -2.054 3.749 -19.189 1.00 81.44 106 ILE A CA 1
ATOM 838 C C . ILE A 1 106 ? -1.064 3.021 -20.106 1.00 81.44 106 ILE A C 1
ATOM 840 O O . ILE A 1 106 ? 0.057 3.532 -20.263 1.00 81.44 106 ILE A O 1
ATOM 844 N N . PRO A 1 107 ? -1.468 1.896 -20.730 1.00 85.19 107 PRO A N 1
ATOM 845 C CA . PRO A 1 107 ? -0.669 1.232 -21.756 1.00 85.19 107 PRO A CA 1
ATOM 846 C C . PRO A 1 107 ? -0.245 2.199 -22.859 1.00 85.19 107 PRO A C 1
ATOM 848 O O . PRO A 1 107 ? -1.011 3.106 -23.196 1.00 85.19 107 PRO A O 1
ATOM 851 N N . TYR A 1 108 ? 0.957 2.034 -23.399 1.00 82.25 108 TYR A N 1
ATOM 852 C CA . TYR A 1 108 ? 1.568 2.986 -24.323 1.00 82.25 108 TYR A CA 1
ATOM 853 C C . TYR A 1 108 ? 0.696 3.235 -25.560 1.00 82.25 108 TYR A C 1
ATOM 855 O O . TYR A 1 108 ? 0.358 4.389 -25.825 1.00 82.25 108 TYR A O 1
ATOM 863 N N . SER A 1 109 ? 0.206 2.177 -26.214 1.00 85.50 109 SER A N 1
ATOM 864 C CA . SER A 1 109 ? -0.755 2.240 -27.331 1.00 85.50 109 SER A CA 1
ATOM 865 C C . SER A 1 109 ? -2.040 3.032 -27.058 1.00 85.50 109 SER A C 1
ATOM 867 O O . SER A 1 109 ? -2.706 3.477 -27.992 1.00 85.50 109 SER A O 1
ATOM 869 N N . LYS A 1 110 ? -2.424 3.219 -25.789 1.00 82.00 110 LYS A N 1
ATOM 870 C CA . LYS A 1 110 ? -3.641 3.949 -25.388 1.00 82.00 110 LYS A CA 1
ATOM 871 C C . LYS A 1 110 ? -3.367 5.399 -24.994 1.00 82.00 110 LYS A C 1
ATOM 873 O O . LYS A 1 110 ? -4.295 6.109 -24.598 1.00 82.00 110 LYS A O 1
ATOM 878 N N . ARG A 1 111 ? -2.111 5.844 -25.047 1.00 79.62 111 ARG A N 1
ATOM 879 C CA . ARG A 1 111 ? -1.736 7.227 -24.743 1.00 79.62 111 ARG A CA 1
ATOM 880 C C . ARG A 1 111 ? -2.036 8.114 -25.956 1.00 79.62 111 ARG A C 1
ATOM 882 O O . ARG A 1 111 ? -1.762 7.712 -27.082 1.00 79.62 111 ARG A O 1
ATOM 889 N N . PRO A 1 112 ? -2.596 9.318 -25.756 1.00 72.50 112 PRO A N 1
ATOM 890 C CA . PRO A 1 112 ? -2.771 10.262 -26.853 1.00 72.50 112 PRO A CA 1
ATOM 891 C C . PRO A 1 112 ? -1.407 10.699 -27.412 1.00 72.50 112 PRO A C 1
ATOM 893 O O . PRO A 1 112 ? -0.450 10.832 -26.652 1.00 72.50 112 PRO A O 1
ATOM 896 N N . GLU A 1 113 ? -1.345 10.973 -28.721 1.00 71.12 113 GLU A N 1
ATOM 897 C CA . GLU A 1 113 ? -0.133 11.437 -29.426 1.00 71.12 113 GLU A CA 1
ATOM 898 C C . GLU A 1 113 ? 0.473 12.681 -28.757 1.00 71.12 113 GLU A C 1
ATOM 900 O O . GLU A 1 113 ? 1.670 12.741 -28.478 1.00 71.12 113 GLU A O 1
ATOM 905 N N . VAL A 1 114 ? -0.381 13.642 -28.391 1.00 68.12 114 VAL A N 1
ATOM 906 C CA . VAL A 1 114 ? -0.027 14.688 -27.430 1.00 68.12 114 VAL A CA 1
ATOM 907 C C . VAL A 1 114 ? -0.307 14.144 -26.038 1.00 68.12 114 VAL A C 1
ATOM 909 O O . VAL A 1 114 ? -1.422 14.261 -25.519 1.00 68.12 114 VAL A O 1
ATOM 912 N N . TYR A 1 115 ? 0.713 13.542 -25.434 1.00 62.38 115 TYR A N 1
ATOM 913 C CA . TYR A 1 115 ? 0.637 13.044 -24.069 1.00 62.38 115 TYR A CA 1
ATOM 914 C C . TYR A 1 115 ? 0.585 14.211 -23.085 1.00 62.38 115 TYR A C 1
ATOM 916 O O . TYR A 1 115 ? 1.593 14.695 -22.573 1.00 62.38 115 TYR A O 1
ATOM 924 N N . ASN A 1 116 ? -0.628 14.700 -22.851 1.00 63.44 116 ASN A N 1
ATOM 925 C CA . ASN A 1 116 ? -0.882 15.693 -21.835 1.00 63.44 116 ASN A CA 1
ATOM 926 C C . ASN A 1 116 ? -1.093 14.964 -20.505 1.00 63.44 116 ASN A C 1
ATOM 928 O O . ASN A 1 116 ? -2.167 14.404 -20.280 1.00 63.44 116 ASN A O 1
ATOM 932 N N . LEU A 1 117 ? -0.058 14.971 -19.654 1.00 56.50 117 LEU A N 1
ATOM 933 C CA . LEU A 1 117 ? -0.056 14.359 -18.317 1.00 56.50 117 LEU A CA 1
ATOM 934 C C . LEU A 1 117 ? -1.307 14.723 -17.513 1.00 56.50 117 LEU A C 1
ATOM 936 O O . LEU A 1 117 ? -1.777 13.915 -16.731 1.00 56.50 117 LEU A O 1
ATOM 940 N N . ASP A 1 118 ? -1.850 15.908 -17.757 1.00 54.28 118 ASP A N 1
ATOM 941 C CA . ASP A 1 118 ? -2.991 16.497 -17.081 1.00 54.28 118 ASP A CA 1
ATOM 942 C C . ASP A 1 118 ? -4.353 15.983 -17.611 1.00 54.28 118 ASP A C 1
ATOM 944 O O . ASP A 1 118 ? -5.383 16.116 -16.954 1.00 54.28 118 ASP A O 1
ATOM 948 N N . LYS A 1 119 ? -4.418 15.359 -18.793 1.00 62.28 119 LYS A N 1
ATOM 949 C CA . LYS A 1 119 ? -5.686 14.994 -19.465 1.00 62.28 119 LYS A CA 1
ATOM 950 C C . LYS A 1 119 ? -5.834 13.491 -19.681 1.00 62.28 119 LYS A C 1
ATOM 952 O O . LYS A 1 119 ? -6.114 13.020 -20.783 1.00 62.28 119 LYS A O 1
ATOM 957 N N . ILE A 1 120 ? -5.649 12.743 -18.604 1.00 65.50 120 ILE A N 1
ATOM 958 C CA . ILE A 1 120 ? -5.806 11.290 -18.563 1.00 65.50 120 ILE A CA 1
ATOM 959 C C . ILE A 1 120 ? -7.293 10.905 -18.593 1.00 65.50 120 ILE A C 1
ATOM 961 O O . ILE A 1 120 ? -8.057 11.423 -17.781 1.00 65.50 120 ILE A O 1
ATOM 965 N N . PRO A 1 121 ? -7.722 9.935 -19.421 1.00 69.19 121 PRO A N 1
ATOM 966 C CA . PRO A 1 121 ? -9.107 9.453 -19.426 1.00 69.19 121 PRO A CA 1
ATOM 967 C C . PRO A 1 121 ? -9.449 8.451 -18.298 1.00 69.19 121 PRO A C 1
ATOM 969 O O . PRO A 1 121 ? -10.433 7.723 -18.413 1.00 69.19 121 PRO A O 1
ATOM 972 N N . LEU A 1 122 ? -8.651 8.349 -17.225 1.00 75.56 122 LEU A N 1
ATOM 973 C CA . LEU A 1 122 ? -8.928 7.415 -16.122 1.00 75.56 122 LEU A CA 1
ATOM 974 C C . LEU A 1 122 ? -9.812 8.053 -15.047 1.00 75.56 122 LEU A C 1
ATOM 976 O O . LEU A 1 122 ? -9.605 9.191 -14.638 1.00 75.56 122 LEU A O 1
ATOM 980 N N . ASN A 1 123 ? -10.757 7.268 -14.528 1.00 79.06 123 ASN A N 1
ATOM 981 C CA . ASN A 1 123 ? -11.622 7.684 -13.428 1.00 79.06 123 ASN A CA 1
ATOM 982 C C . ASN A 1 123 ? -10.940 7.507 -12.065 1.00 79.06 123 ASN A C 1
ATOM 984 O O . ASN A 1 123 ? -10.292 6.490 -11.801 1.00 79.06 123 ASN A O 1
ATOM 988 N N . HIS A 1 124 ? -11.198 8.444 -11.151 1.00 76.75 124 HIS A N 1
ATOM 989 C CA . HIS A 1 124 ? -10.851 8.277 -9.742 1.00 76.75 124 HIS A CA 1
ATOM 990 C C . HIS A 1 124 ? -11.750 7.246 -9.076 1.00 76.75 124 HIS A C 1
ATOM 992 O O . HIS A 1 124 ? -12.978 7.316 -9.138 1.00 76.75 124 HIS A O 1
ATOM 998 N N . ARG A 1 125 ? -11.122 6.309 -8.371 1.00 83.94 125 ARG A N 1
ATOM 999 C CA . ARG A 1 125 ? -11.819 5.375 -7.490 1.00 83.94 125 ARG A CA 1
ATOM 1000 C C . ARG A 1 125 ? -12.066 6.079 -6.161 1.00 83.94 125 ARG A C 1
ATOM 1002 O O . ARG A 1 125 ? -11.185 6.108 -5.311 1.00 83.94 125 ARG A O 1
ATOM 1009 N N . LEU A 1 126 ? -13.238 6.696 -6.027 1.00 86.81 126 LEU A N 1
ATOM 1010 C CA . LEU A 1 126 ? -13.679 7.293 -4.761 1.00 86.81 126 LEU A CA 1
ATOM 1011 C C . LEU A 1 126 ? -14.342 6.251 -3.857 1.00 86.81 126 LEU A C 1
ATOM 1013 O O . LEU A 1 126 ? -14.052 6.182 -2.672 1.00 86.81 126 LEU A O 1
ATOM 1017 N N . LEU A 1 127 ? -15.205 5.419 -4.439 1.00 92.62 127 LEU A N 1
ATOM 1018 C CA . LEU A 1 127 ? -15.852 4.292 -3.782 1.00 92.62 127 LEU A CA 1
ATOM 1019 C C . LEU A 1 127 ? -16.026 3.176 -4.806 1.00 92.62 127 LEU A C 1
ATOM 1021 O O . LEU A 1 127 ? -16.337 3.425 -5.972 1.00 92.62 127 LEU A O 1
ATOM 1025 N N . ARG A 1 128 ? -15.839 1.931 -4.375 1.00 95.25 128 ARG A N 1
ATOM 1026 C CA . ARG A 1 128 ? -16.077 0.755 -5.213 1.00 95.25 128 ARG A CA 1
ATOM 1027 C C . ARG A 1 128 ? -16.529 -0.423 -4.377 1.00 95.25 128 ARG A C 1
ATOM 1029 O O . ARG A 1 128 ? -16.298 -0.470 -3.174 1.00 95.25 128 ARG A O 1
ATOM 1036 N N . TYR A 1 129 ? -17.130 -1.404 -5.040 1.00 97.94 129 TYR A N 1
ATOM 1037 C CA . TYR A 1 129 ? -17.812 -2.502 -4.364 1.00 97.94 129 TYR A CA 1
ATOM 1038 C C . TYR A 1 129 ? -16.932 -3.265 -3.363 1.00 97.94 129 TYR A C 1
ATOM 1040 O O . TYR A 1 129 ? -17.398 -3.558 -2.270 1.00 97.94 129 TYR A O 1
ATOM 1048 N N . ALA A 1 130 ? -15.654 -3.515 -3.669 1.00 98.31 130 ALA A N 1
ATOM 1049 C CA . ALA A 1 130 ? -14.772 -4.212 -2.727 1.00 98.31 130 ALA A CA 1
ATOM 1050 C C . ALA A 1 130 ? -14.565 -3.446 -1.407 1.00 98.31 130 ALA A C 1
ATOM 1052 O O . ALA A 1 130 ? -14.478 -4.079 -0.363 1.00 98.31 130 ALA A O 1
ATOM 1053 N N . ASP A 1 131 ? -14.536 -2.109 -1.426 1.00 98.19 131 ASP A N 1
ATOM 1054 C CA . ASP A 1 131 ? -14.465 -1.327 -0.186 1.00 98.19 131 ASP A CA 1
ATOM 1055 C C . ASP A 1 131 ? -15.750 -1.497 0.635 1.00 98.19 131 ASP A C 1
ATOM 1057 O O . ASP A 1 131 ? -15.682 -1.766 1.827 1.00 98.19 131 ASP A O 1
ATOM 1061 N N . VAL A 1 132 ? -16.923 -1.483 -0.012 1.00 98.50 132 VAL A N 1
ATOM 1062 C CA . VAL A 1 132 ? -18.212 -1.769 0.650 1.00 98.50 132 VAL A CA 1
ATOM 1063 C C . VAL A 1 132 ? -18.221 -3.160 1.285 1.00 98.50 132 VAL A C 1
ATOM 1065 O O . VAL A 1 132 ? -18.641 -3.309 2.431 1.00 98.50 132 VAL A O 1
ATOM 1068 N N . LEU A 1 133 ? -17.717 -4.173 0.573 1.00 98.81 133 LEU A N 1
ATOM 1069 C CA . LEU A 1 133 ? -17.608 -5.530 1.109 1.00 98.81 133 LEU A CA 1
ATOM 1070 C C . LEU A 1 133 ? -16.698 -5.589 2.337 1.00 98.81 133 LEU A C 1
ATOM 1072 O O . LEU A 1 133 ? -17.053 -6.227 3.325 1.00 98.81 133 LEU A O 1
ATOM 1076 N N . LEU A 1 134 ? -15.547 -4.915 2.292 1.00 98.81 134 LEU A N 1
ATOM 1077 C CA . LEU A 1 134 ? -14.590 -4.917 3.396 1.00 98.81 134 LEU A CA 1
ATOM 1078 C C . LEU A 1 134 ? -15.055 -4.064 4.580 1.00 98.81 134 LEU A C 1
ATOM 1080 O O . LEU A 1 134 ? -14.803 -4.448 5.716 1.00 98.81 134 LEU A O 1
ATOM 1084 N N . MET A 1 135 ? -15.756 -2.951 4.343 1.00 98.50 135 MET A N 1
ATOM 1085 C CA . MET A 1 135 ? -16.414 -2.177 5.401 1.00 98.50 135 MET A CA 1
ATOM 1086 C C . MET A 1 135 ? -17.471 -3.022 6.114 1.00 98.50 135 MET A C 1
ATOM 1088 O O . MET A 1 135 ? -17.535 -3.017 7.341 1.00 98.50 135 MET A O 1
ATOM 1092 N N . TYR A 1 136 ? -18.275 -3.780 5.361 1.00 98.81 136 TYR A N 1
ATOM 1093 C CA . TYR A 1 136 ? -19.280 -4.653 5.958 1.00 98.81 136 TYR A CA 1
ATOM 1094 C C . TYR A 1 136 ? -18.650 -5.835 6.703 1.00 98.81 136 TYR A C 1
ATOM 1096 O O . TYR A 1 136 ? -19.065 -6.138 7.818 1.00 98.81 136 TYR A O 1
ATOM 1104 N N . ALA A 1 137 ? -17.603 -6.452 6.144 1.00 98.88 137 ALA A N 1
ATOM 1105 C CA . ALA A 1 137 ? -16.855 -7.506 6.827 1.00 98.88 137 ALA A CA 1
ATOM 1106 C C . ALA A 1 137 ? -16.270 -7.019 8.162 1.00 98.88 137 ALA A C 1
ATOM 1108 O O . ALA A 1 137 ? -16.369 -7.720 9.168 1.00 98.88 137 ALA A O 1
ATOM 1109 N N . GLU A 1 138 ? -15.701 -5.812 8.177 1.00 98.56 138 GLU A N 1
ATOM 1110 C CA . GLU A 1 138 ? -15.184 -5.179 9.389 1.00 98.56 138 GLU A CA 1
ATOM 1111 C C . GLU A 1 138 ? -16.292 -4.952 10.425 1.00 98.56 138 GLU A C 1
ATOM 1113 O O . GLU A 1 138 ? -16.150 -5.382 11.565 1.00 98.56 138 GLU A O 1
ATOM 1118 N N . ALA A 1 139 ? -17.423 -4.360 10.026 1.00 98.69 139 ALA A N 1
ATOM 1119 C CA . ALA A 1 139 ? -18.554 -4.126 10.923 1.00 98.69 139 ALA A CA 1
ATOM 1120 C C . ALA A 1 139 ? -19.114 -5.431 11.517 1.00 98.69 139 ALA A C 1
ATOM 1122 O O . ALA A 1 139 ? -19.365 -5.500 12.718 1.00 98.69 139 ALA A O 1
ATOM 1123 N N . CYS A 1 140 ? -19.265 -6.481 10.704 1.00 98.81 140 CYS A N 1
ATOM 1124 C CA . CYS A 1 140 ? -19.689 -7.795 11.184 1.00 98.81 140 CYS A CA 1
ATOM 1125 C C . CYS A 1 140 ? -18.700 -8.381 12.199 1.00 98.81 140 CYS A C 1
ATOM 1127 O O . CYS A 1 140 ? -19.128 -8.916 13.215 1.00 98.81 140 CYS A O 1
ATOM 1129 N N . ASN A 1 141 ? -17.389 -8.269 11.969 1.00 98.62 141 ASN A N 1
ATOM 1130 C CA . ASN A 1 141 ? -16.397 -8.767 12.923 1.00 98.62 141 ASN A CA 1
ATOM 1131 C C . ASN A 1 141 ? -16.438 -7.997 14.258 1.00 98.62 141 ASN A C 1
ATOM 1133 O O . ASN A 1 141 ? -16.365 -8.625 15.311 1.00 98.62 141 ASN A O 1
ATOM 1137 N N . GLU A 1 142 ? -16.654 -6.678 14.237 1.00 97.25 142 GLU A N 1
ATOM 1138 C CA . GLU A 1 142 ? -16.851 -5.870 15.457 1.00 97.25 142 GLU A CA 1
ATOM 1139 C C . GLU A 1 142 ? -18.147 -6.244 16.210 1.00 97.25 142 GLU A C 1
ATOM 1141 O O . GLU A 1 142 ? -18.206 -6.168 17.436 1.00 97.25 142 GLU A O 1
ATOM 1146 N N . LEU A 1 143 ? -19.172 -6.726 15.498 1.00 98.38 143 LEU A N 1
ATOM 1147 C CA . LEU A 1 143 ? -20.401 -7.284 16.080 1.00 98.38 143 LEU A CA 1
ATOM 1148 C C . LEU A 1 143 ? -20.271 -8.765 16.489 1.00 98.38 143 LEU A C 1
ATOM 1150 O O . LEU A 1 143 ? -21.253 -9.371 16.912 1.00 98.38 143 LEU A O 1
ATOM 1154 N N . SER A 1 144 ? -19.073 -9.355 16.395 1.00 98.12 144 SER A N 1
ATOM 1155 C CA . SER A 1 144 ? -18.816 -10.787 16.631 1.00 98.12 144 SER A CA 1
ATOM 1156 C C . SER A 1 144 ? -19.563 -11.741 15.676 1.00 98.12 144 SER A C 1
ATOM 1158 O O . SER A 1 144 ? -19.761 -12.918 15.977 1.00 98.12 144 SER A O 1
ATOM 1160 N N . GLU A 1 145 ? -19.944 -11.267 14.488 1.00 98.62 145 GLU A N 1
ATOM 1161 C CA . GLU A 1 145 ? -20.589 -12.040 13.418 1.00 98.62 145 GLU A CA 1
ATOM 1162 C C . GLU A 1 145 ? -19.557 -12.628 12.434 1.00 98.62 145 GLU A C 1
ATOM 1164 O O . GLU A 1 145 ? -19.588 -12.386 11.222 1.00 98.62 145 GLU A O 1
ATOM 1169 N N . ASP A 1 146 ? -18.614 -13.425 12.943 1.00 98.50 146 ASP A N 1
ATOM 1170 C CA . ASP A 1 146 ? -17.444 -13.887 12.177 1.00 98.50 146 ASP A CA 1
ATOM 1171 C C . ASP A 1 146 ? -17.783 -14.688 10.909 1.00 98.50 146 ASP A C 1
ATOM 1173 O O . ASP A 1 146 ? -17.047 -14.637 9.921 1.00 98.50 146 ASP A O 1
ATOM 1177 N N . ALA A 1 147 ? -18.888 -15.439 10.909 1.00 98.62 147 ALA A N 1
ATOM 1178 C CA . ALA A 1 147 ? -19.332 -16.186 9.729 1.00 98.62 147 ALA A CA 1
ATOM 1179 C C . ALA A 1 147 ? -19.706 -15.242 8.570 1.00 98.62 147 ALA A C 1
ATOM 1181 O O . ALA A 1 147 ? -19.291 -15.449 7.424 1.00 98.62 147 ALA A O 1
ATOM 1182 N N . THR A 1 148 ? -20.434 -14.168 8.879 1.00 98.75 148 THR A N 1
ATOM 1183 C CA . THR A 1 148 ? -20.811 -13.130 7.916 1.00 98.75 148 THR A CA 1
ATOM 1184 C C . THR A 1 148 ? -19.578 -12.352 7.470 1.00 98.75 148 THR A C 1
ATOM 1186 O O . THR A 1 148 ? -19.353 -12.194 6.270 1.00 98.75 148 THR A O 1
ATOM 1189 N N . ALA A 1 149 ? -18.721 -11.952 8.411 1.00 98.88 149 ALA A N 1
ATOM 1190 C CA . ALA A 1 149 ? -17.486 -11.234 8.110 1.00 98.88 149 ALA A CA 1
ATOM 1191 C C . ALA A 1 149 ? -16.585 -12.006 7.129 1.00 98.88 149 ALA A C 1
ATOM 1193 O O . ALA A 1 149 ? -16.182 -11.459 6.098 1.00 98.88 149 ALA A O 1
ATOM 1194 N N . LYS A 1 150 ? -16.350 -13.304 7.378 1.00 98.81 150 LYS A N 1
ATOM 1195 C CA . LYS A 1 150 ? -15.602 -14.185 6.465 1.00 98.81 150 LYS A CA 1
ATOM 1196 C C . LYS A 1 150 ? -16.228 -14.273 5.082 1.00 98.81 150 LYS A C 1
ATOM 1198 O O . LYS A 1 150 ? -15.508 -14.215 4.091 1.00 98.81 150 LYS A O 1
ATOM 1203 N N . THR A 1 151 ? -17.555 -14.360 5.003 1.00 98.81 151 THR A N 1
ATOM 1204 C CA . THR A 1 151 ? -18.266 -14.439 3.718 1.00 98.81 151 THR A CA 1
ATOM 1205 C C . THR A 1 151 ? -17.918 -13.253 2.815 1.00 98.81 151 THR A C 1
ATOM 1207 O O . THR A 1 151 ? -17.641 -13.437 1.631 1.00 98.81 151 THR A O 1
ATOM 1210 N N . TYR A 1 152 ? -17.901 -12.030 3.349 1.00 98.81 152 TYR A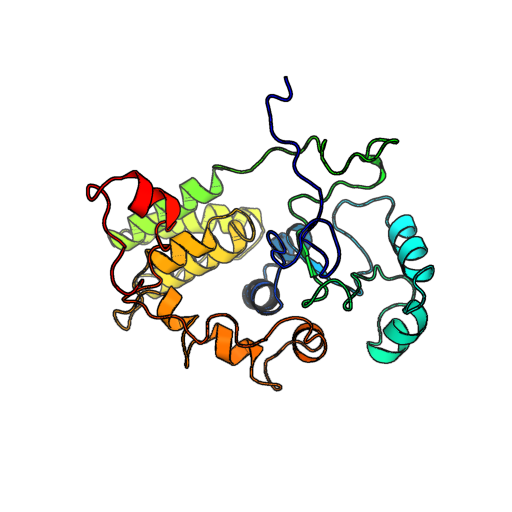 N 1
ATOM 1211 C CA . TYR A 1 152 ? -17.621 -10.835 2.546 1.00 98.81 152 TYR A CA 1
ATOM 1212 C C . TYR A 1 152 ? -16.132 -10.560 2.353 1.00 98.81 152 TYR A C 1
ATOM 1214 O O . TYR A 1 152 ? -15.746 -10.108 1.275 1.00 98.81 152 TYR A O 1
ATOM 1222 N N . LEU A 1 153 ? -15.300 -10.903 3.337 1.00 98.88 153 LEU A N 1
ATOM 1223 C CA . LEU A 1 153 ? -13.848 -10.902 3.189 1.00 98.88 153 LEU A CA 1
ATOM 1224 C C . LEU A 1 153 ? -13.413 -11.825 2.041 1.00 98.88 153 LEU A C 1
ATOM 1226 O O . LEU A 1 153 ? -12.700 -11.402 1.129 1.00 98.88 153 LEU A O 1
ATOM 1230 N N . ASN A 1 154 ? -13.892 -13.071 2.044 1.00 98.81 154 ASN A N 1
ATOM 1231 C CA . ASN A 1 154 ? -13.470 -14.078 1.076 1.00 98.81 154 ASN A CA 1
ATOM 1232 C C . ASN A 1 154 ? -13.965 -13.763 -0.338 1.00 98.81 154 ASN A C 1
ATOM 1234 O O . ASN A 1 154 ? -13.233 -14.011 -1.285 1.00 98.81 154 ASN A O 1
ATOM 1238 N N . LYS A 1 155 ? -15.104 -13.073 -0.515 1.00 98.81 155 LYS A N 1
ATOM 1239 C CA . LYS A 1 155 ? -15.512 -12.560 -1.842 1.00 98.81 155 LYS A CA 1
ATOM 1240 C C . LYS A 1 155 ? -14.439 -11.693 -2.511 1.00 98.81 155 LYS A C 1
ATOM 1242 O O . LYS A 1 155 ? -14.271 -11.766 -3.727 1.00 98.81 155 LYS A O 1
ATOM 1247 N N . VAL A 1 156 ? -13.723 -10.868 -1.743 1.00 98.69 156 VAL A N 1
ATOM 1248 C CA . VAL A 1 156 ? -12.632 -10.032 -2.275 1.00 98.69 156 VAL A CA 1
ATOM 1249 C C . VAL A 1 156 ? -11.411 -10.885 -2.615 1.00 98.69 156 VAL A C 1
ATOM 1251 O O . VAL A 1 156 ? -10.817 -10.704 -3.679 1.00 98.69 156 VAL A O 1
ATOM 1254 N N . ARG A 1 157 ? -11.091 -11.851 -1.750 1.00 98.69 157 ARG A N 1
ATOM 1255 C CA . ARG A 1 157 ? -9.943 -12.758 -1.884 1.00 98.69 157 ARG A CA 1
ATOM 1256 C C . ARG A 1 157 ? -10.075 -13.716 -3.063 1.00 98.69 157 ARG A C 1
ATOM 1258 O O . ARG A 1 157 ? -9.169 -13.796 -3.887 1.00 98.69 157 ARG A O 1
ATOM 1265 N N . THR A 1 158 ? -11.227 -14.370 -3.210 1.00 98.38 158 THR A N 1
ATOM 1266 C CA . THR A 1 158 ? -11.493 -15.321 -4.298 1.00 98.38 158 THR A CA 1
ATOM 1267 C C . THR A 1 158 ? -11.367 -14.662 -5.672 1.00 98.38 158 THR A C 1
ATOM 1269 O O . THR A 1 158 ? -10.897 -15.297 -6.613 1.00 98.38 158 THR A O 1
ATOM 1272 N N . ARG A 1 159 ? -11.726 -13.373 -5.805 1.00 98.12 159 ARG A N 1
ATOM 1273 C CA . ARG A 1 159 ? -11.598 -12.629 -7.072 1.00 98.12 159 ARG A CA 1
ATOM 1274 C C . ARG A 1 159 ? -10.154 -12.572 -7.570 1.00 98.12 159 ARG A C 1
ATOM 1276 O O . ARG A 1 159 ? -9.949 -12.558 -8.775 1.00 98.12 159 ARG A O 1
ATOM 1283 N N . VAL A 1 160 ? -9.182 -12.536 -6.660 1.00 97.50 160 VAL A N 1
ATOM 1284 C CA . VAL A 1 160 ? -7.737 -12.545 -6.961 1.00 97.50 160 VAL A CA 1
ATOM 1285 C C . VAL A 1 160 ? -7.090 -13.897 -6.648 1.00 97.50 160 VAL A C 1
ATOM 1287 O O . VAL A 1 160 ? -5.890 -13.972 -6.427 1.00 97.50 160 VAL A O 1
ATOM 1290 N N . HIS A 1 161 ? -7.886 -14.971 -6.634 1.00 97.50 161 HIS A N 1
ATOM 1291 C CA . HIS A 1 161 ? -7.422 -16.356 -6.489 1.00 97.50 161 HIS A CA 1
ATOM 1292 C C . HIS A 1 161 ? -6.699 -16.672 -5.170 1.00 97.50 161 HIS A C 1
ATOM 1294 O O . HIS A 1 161 ? -5.985 -17.668 -5.075 1.00 97.50 161 HIS A O 1
ATOM 1300 N N . LEU A 1 162 ? -6.922 -15.867 -4.130 1.00 98.25 162 LEU A N 1
ATOM 1301 C CA . LEU A 1 162 ? -6.399 -16.134 -2.795 1.00 98.25 162 LEU A CA 1
ATOM 1302 C C . LEU A 1 162 ? -7.283 -17.132 -2.045 1.00 98.25 162 LEU A C 1
ATOM 1304 O O . LEU A 1 162 ? -8.509 -17.111 -2.165 1.00 98.25 162 LEU A O 1
ATOM 1308 N N . ALA A 1 163 ? -6.651 -17.963 -1.212 1.00 98.06 163 ALA A N 1
ATOM 1309 C CA . ALA A 1 163 ? -7.352 -18.899 -0.341 1.00 98.06 163 ALA A CA 1
ATOM 1310 C C . ALA A 1 163 ? -8.246 -18.175 0.676 1.00 98.06 163 ALA A C 1
ATOM 1312 O O . ALA A 1 163 ? -7.916 -17.091 1.172 1.00 98.06 163 ALA A O 1
ATOM 1313 N N . ASP A 1 164 ? -9.353 -18.816 1.025 1.00 98.50 164 ASP A N 1
ATOM 1314 C CA . ASP A 1 164 ? -10.304 -18.325 2.011 1.00 98.50 164 ASP A CA 1
ATOM 1315 C C . ASP A 1 164 ? -9.673 -18.170 3.402 1.00 98.50 164 ASP A C 1
ATOM 1317 O O . ASP A 1 164 ? -8.942 -19.036 3.885 1.00 98.50 164 ASP A O 1
ATOM 1321 N N . ILE A 1 165 ? -10.005 -17.073 4.086 1.00 98.38 165 ILE A N 1
ATOM 1322 C CA . ILE A 1 165 ? -9.692 -16.898 5.504 1.00 98.38 165 ILE A CA 1
ATOM 1323 C C . ILE A 1 165 ? -10.710 -17.670 6.336 1.00 98.38 165 ILE A C 1
ATOM 1325 O O . ILE A 1 165 ? -11.923 -17.508 6.184 1.00 98.38 165 ILE A O 1
ATOM 1329 N N . THR A 1 166 ? -10.203 -18.478 7.265 1.00 98.06 166 THR A N 1
ATOM 1330 C CA . THR A 1 166 ? -11.008 -19.277 8.200 1.00 98.06 166 THR A CA 1
ATOM 1331 C C . THR A 1 166 ? -10.963 -18.757 9.640 1.00 98.06 166 THR A C 1
ATOM 1333 O O . THR A 1 166 ? -11.767 -19.202 10.463 1.00 98.06 166 THR A O 1
ATOM 1336 N N . ALA A 1 167 ? -10.091 -17.779 9.918 1.00 97.94 167 ALA A N 1
ATOM 1337 C CA . ALA A 1 167 ? -9.880 -17.162 11.228 1.00 97.94 167 ALA A CA 1
ATOM 1338 C C . ALA A 1 167 ? -11.156 -16.553 11.847 1.00 97.94 167 ALA A C 1
ATOM 1340 O O . ALA A 1 167 ? -12.185 -16.374 11.190 1.00 97.94 167 ALA A O 1
ATOM 1341 N N . SER A 1 168 ? -11.075 -16.229 13.135 1.00 98.31 168 SER A N 1
ATOM 1342 C CA . SER A 1 168 ? -12.158 -15.662 13.950 1.00 98.31 168 SER A CA 1
ATOM 1343 C C . SER A 1 168 ? -11.621 -14.596 14.911 1.00 98.31 168 SER A C 1
ATOM 1345 O O . SER A 1 168 ? -10.409 -14.504 15.129 1.00 98.31 168 SER A O 1
ATOM 1347 N N . GLY A 1 169 ? -12.514 -13.791 15.489 1.00 97.44 169 GLY A N 1
ATOM 1348 C CA . GLY A 1 169 ? -12.199 -12.774 16.490 1.00 97.44 169 GLY A CA 1
ATOM 1349 C C . GLY A 1 169 ? -11.096 -11.813 16.040 1.00 97.44 169 GLY A C 1
ATOM 1350 O O . GLY A 1 169 ? -11.118 -11.299 14.919 1.00 97.44 169 GLY A O 1
ATOM 1351 N N . ASN A 1 170 ? -10.101 -11.597 16.903 1.00 96.75 170 ASN A N 1
ATOM 1352 C CA . ASN A 1 170 ? -8.997 -10.668 16.638 1.00 96.75 170 ASN A CA 1
ATOM 1353 C C . ASN A 1 170 ? -8.140 -11.066 15.428 1.00 96.75 170 ASN A C 1
ATOM 1355 O O . ASN A 1 170 ? -7.638 -10.188 14.726 1.00 96.75 170 ASN A O 1
ATOM 1359 N N . GLU A 1 171 ? -7.992 -12.361 15.146 1.00 98.06 171 GLU A N 1
ATOM 1360 C CA . GLU A 1 171 ? -7.230 -12.815 13.978 1.00 98.06 171 GLU A CA 1
ATOM 1361 C C . GLU A 1 171 ? -7.999 -12.558 12.677 1.00 98.06 171 GLU A C 1
ATOM 1363 O O . GLU A 1 171 ? -7.405 -12.136 11.683 1.00 98.06 171 GLU A O 1
ATOM 1368 N N . LEU A 1 172 ? -9.332 -12.689 12.692 1.00 98.69 172 LEU A N 1
ATOM 1369 C CA . LEU A 1 172 ? -10.167 -12.252 11.570 1.00 98.69 172 LEU A CA 1
ATOM 1370 C C . LEU A 1 172 ? -10.087 -10.734 11.374 1.00 98.69 172 LEU A C 1
ATOM 1372 O O . LEU A 1 172 ? -9.926 -10.275 10.244 1.00 98.69 172 LEU A O 1
ATOM 1376 N N . ARG A 1 173 ? -10.104 -9.952 12.459 1.00 98.50 173 ARG A N 1
ATOM 1377 C CA . ARG A 1 173 ? -9.921 -8.495 12.403 1.00 98.50 173 ARG A CA 1
ATOM 1378 C C . ARG A 1 173 ? -8.608 -8.116 11.721 1.00 98.50 173 ARG A C 1
ATOM 1380 O O . ARG A 1 173 ? -8.588 -7.263 10.836 1.00 98.50 173 ARG A O 1
ATOM 1387 N N . LYS A 1 174 ? -7.500 -8.756 12.114 1.00 97.88 174 LYS A N 1
ATOM 1388 C CA . LYS A 1 174 ? -6.178 -8.550 11.498 1.00 97.88 174 LYS A CA 1
ATOM 1389 C C . LYS A 1 174 ? -6.201 -8.917 10.015 1.00 97.88 174 LYS A C 1
ATOM 1391 O O . LYS A 1 174 ? -5.730 -8.125 9.203 1.00 97.88 174 LYS A O 1
ATOM 1396 N N . ALA A 1 175 ? -6.818 -10.044 9.653 1.00 98.56 175 ALA A N 1
ATOM 1397 C CA . ALA A 1 175 ? -6.976 -10.446 8.257 1.00 98.56 175 ALA A CA 1
ATOM 1398 C C . ALA A 1 175 ? -7.769 -9.411 7.437 1.00 98.56 175 ALA A C 1
ATOM 1400 O O . ALA A 1 175 ? -7.323 -9.032 6.358 1.00 98.56 175 ALA A O 1
ATOM 1401 N N . ILE A 1 176 ? -8.879 -8.877 7.962 1.00 98.81 176 ILE A N 1
ATOM 1402 C CA . ILE A 1 176 ? -9.671 -7.819 7.306 1.00 98.81 176 ILE A CA 1
ATOM 1403 C C . ILE A 1 176 ? -8.838 -6.545 7.117 1.00 98.81 176 ILE A C 1
ATOM 1405 O O . ILE A 1 176 ? -8.834 -5.960 6.033 1.00 98.81 176 ILE A O 1
ATOM 1409 N N . ARG A 1 177 ? -8.094 -6.116 8.144 1.00 98.31 177 ARG A N 1
ATOM 1410 C CA . ARG A 1 177 ? -7.230 -4.924 8.071 1.00 98.31 177 ARG A CA 1
ATOM 1411 C C . ARG A 1 177 ? -6.105 -5.088 7.043 1.00 98.31 177 ARG A C 1
ATOM 1413 O O . ARG A 1 177 ? -5.799 -4.135 6.321 1.00 98.31 177 ARG A O 1
ATOM 1420 N N . THR A 1 178 ? -5.508 -6.277 6.955 1.00 98.25 178 THR A N 1
ATOM 1421 C CA . THR A 1 178 ? -4.525 -6.620 5.915 1.00 98.25 178 THR A CA 1
ATOM 1422 C C . THR A 1 178 ? -5.174 -6.626 4.536 1.00 98.25 178 THR A C 1
ATOM 1424 O O . THR A 1 178 ? -4.650 -6.002 3.618 1.00 98.25 178 THR A O 1
ATOM 1427 N N . GLU A 1 179 ? -6.353 -7.227 4.388 1.00 98.75 179 GLU A N 1
ATOM 1428 C CA . GLU A 1 179 ? -7.066 -7.258 3.112 1.00 98.75 179 GLU A CA 1
ATOM 1429 C C . GLU A 1 179 ? -7.410 -5.847 2.618 1.00 98.75 179 GLU A C 1
ATOM 1431 O O . GLU A 1 179 ? -7.188 -5.533 1.452 1.00 98.75 179 GLU A O 1
ATOM 1436 N N . ARG A 1 180 ? -7.860 -4.951 3.509 1.00 98.44 180 ARG A N 1
ATOM 1437 C CA . ARG A 1 180 ? -8.075 -3.530 3.183 1.00 98.44 180 ARG A CA 1
ATOM 1438 C C . ARG A 1 180 ? -6.793 -2.846 2.717 1.00 98.44 180 ARG A C 1
ATOM 1440 O O . ARG A 1 180 ? -6.832 -2.080 1.756 1.00 98.44 180 ARG A O 1
ATOM 1447 N N . ARG A 1 181 ? -5.653 -3.134 3.357 1.00 97.31 181 ARG A N 1
ATOM 1448 C CA . ARG A 1 181 ? -4.345 -2.588 2.960 1.00 97.31 181 ARG A CA 1
ATOM 1449 C C . ARG A 1 181 ? -3.965 -3.002 1.536 1.00 97.31 181 ARG A C 1
ATOM 1451 O O . ARG A 1 181 ? -3.476 -2.151 0.800 1.00 97.31 181 ARG A O 1
ATOM 1458 N N . LEU A 1 182 ? -4.175 -4.266 1.174 1.00 98.19 182 LEU A N 1
ATOM 1459 C CA . LEU A 1 182 ? -3.799 -4.818 -0.131 1.00 98.19 182 LEU A CA 1
ATOM 1460 C C . LEU A 1 182 ? -4.796 -4.422 -1.228 1.00 98.19 182 LEU A C 1
ATOM 1462 O O . LEU A 1 182 ? -4.410 -3.877 -2.261 1.00 98.19 182 LEU A O 1
ATOM 1466 N N . GLU A 1 183 ? -6.096 -4.600 -0.979 1.00 98.00 183 GLU A N 1
ATOM 1467 C CA . GLU A 1 183 ? -7.155 -4.291 -1.941 1.00 98.00 183 GLU A CA 1
ATOM 1468 C C . GLU A 1 183 ? -7.168 -2.801 -2.301 1.00 98.00 183 GLU A C 1
ATOM 1470 O O . GLU A 1 183 ? -7.182 -2.426 -3.478 1.00 98.00 183 GLU A O 1
ATOM 1475 N N . LEU A 1 184 ? -7.131 -1.941 -1.280 1.00 96.00 184 LEU A N 1
ATOM 1476 C CA . LEU A 1 184 ? -7.288 -0.489 -1.400 1.00 96.00 184 LEU A CA 1
ATOM 1477 C C . LEU A 1 184 ? -5.941 0.249 -1.400 1.00 96.00 184 LEU A C 1
ATOM 1479 O O . LEU A 1 184 ? -5.901 1.471 -1.224 1.00 96.00 184 LEU A O 1
ATOM 1483 N N . ALA A 1 185 ? -4.835 -0.474 -1.611 1.00 94.00 185 ALA A N 1
ATOM 1484 C CA . ALA A 1 185 ? -3.502 0.105 -1.735 1.00 94.00 185 ALA A CA 1
ATOM 1485 C C . ALA A 1 185 ? -3.518 1.275 -2.729 1.00 94.00 185 ALA A C 1
ATOM 1487 O O . ALA A 1 185 ? -4.007 1.123 -3.846 1.00 94.00 185 ALA A O 1
ATOM 1488 N N . LEU A 1 186 ? -2.988 2.436 -2.338 1.00 89.38 186 LEU A N 1
ATOM 1489 C CA . LEU A 1 186 ? -2.893 3.618 -3.211 1.00 89.38 186 LEU A CA 1
ATOM 1490 C C . LEU A 1 186 ? -4.255 4.180 -3.685 1.00 89.38 186 LEU A C 1
ATOM 1492 O O . LEU A 1 186 ? -4.328 4.857 -4.707 1.00 89.38 186 LEU A O 1
ATOM 1496 N N . GLU A 1 187 ? -5.336 3.917 -2.942 1.00 89.94 187 GLU A N 1
ATOM 1497 C CA . GLU A 1 187 ? -6.683 4.463 -3.190 1.00 89.94 187 GLU A CA 1
ATOM 1498 C C . GLU A 1 187 ? -7.148 5.395 -2.051 1.00 89.94 187 GLU A C 1
ATOM 1500 O O . GLU A 1 187 ? -8.322 5.426 -1.715 1.00 89.94 187 GLU A O 1
ATOM 1505 N N . ASN A 1 188 ? -6.231 6.134 -1.412 1.00 87.44 188 ASN A N 1
ATOM 1506 C CA . ASN A 1 188 ? -6.522 7.147 -0.374 1.00 87.44 188 ASN A CA 1
ATOM 1507 C C . ASN A 1 188 ? -7.210 6.653 0.919 1.00 87.44 188 ASN A C 1
ATOM 1509 O O . ASN A 1 188 ? -7.666 7.464 1.717 1.00 87.44 188 ASN A O 1
ATOM 1513 N N . ASN A 1 189 ? -7.232 5.345 1.185 1.00 91.50 189 ASN A N 1
ATOM 1514 C CA . ASN A 1 189 ? -7.904 4.783 2.367 1.00 91.50 189 ASN A CA 1
ATOM 1515 C C . ASN A 1 189 ? -6.984 4.603 3.586 1.00 91.50 189 ASN A C 1
ATOM 1517 O O . ASN A 1 189 ? -7.388 4.831 4.728 1.00 91.50 189 ASN A O 1
ATOM 1521 N N . ARG A 1 190 ? -5.722 4.210 3.353 1.00 92.75 190 ARG A N 1
ATOM 1522 C CA . ARG A 1 190 ? -4.831 3.674 4.398 1.00 92.75 190 ARG A CA 1
ATOM 1523 C C . ARG A 1 190 ? -4.666 4.601 5.599 1.00 92.75 190 ARG A C 1
ATOM 1525 O O . ARG A 1 190 ? -4.721 4.107 6.718 1.00 92.75 190 ARG A O 1
ATOM 1532 N N . LEU A 1 191 ? -4.471 5.904 5.376 1.00 92.00 191 LEU A N 1
ATOM 1533 C CA . LEU A 1 191 ? -4.271 6.885 6.449 1.00 92.00 191 LEU A CA 1
ATOM 1534 C C . LEU A 1 191 ? -5.471 6.938 7.403 1.00 92.00 191 LEU A C 1
ATOM 1536 O O . LEU A 1 191 ? -5.293 6.956 8.619 1.00 92.00 191 LEU A O 1
ATOM 1540 N N . TYR A 1 192 ? -6.686 6.951 6.857 1.00 94.19 192 TYR A N 1
ATOM 1541 C CA . TYR A 1 192 ? -7.911 7.028 7.649 1.00 94.19 192 TYR A CA 1
ATOM 1542 C C . TYR A 1 192 ? -8.157 5.733 8.421 1.00 94.19 192 TYR A C 1
ATOM 1544 O O . TYR A 1 192 ? -8.484 5.782 9.605 1.00 94.19 192 TYR A O 1
ATOM 1552 N N . ASP A 1 193 ? -7.906 4.589 7.784 1.00 97.50 193 ASP A N 1
ATOM 1553 C CA . ASP A 1 193 ? -7.995 3.270 8.407 1.00 97.50 193 ASP A CA 1
ATOM 1554 C C . ASP A 1 193 ? -7.069 3.143 9.633 1.00 97.50 193 ASP A C 1
ATOM 1556 O O . ASP A 1 193 ? -7.521 2.830 10.734 1.00 97.50 193 ASP A O 1
ATOM 1560 N N . ILE A 1 194 ? -5.783 3.479 9.501 1.00 97.06 194 ILE A N 1
ATOM 1561 C CA . ILE A 1 194 ? -4.833 3.356 10.623 1.00 97.06 194 ILE A CA 1
ATOM 1562 C C . ILE A 1 194 ? -5.033 4.415 11.719 1.00 97.06 194 ILE A C 1
ATOM 1564 O O . ILE A 1 194 ? -4.625 4.189 12.858 1.00 97.06 194 ILE A O 1
ATOM 1568 N N . ARG A 1 195 ? -5.658 5.558 11.404 1.00 96.38 195 ARG A N 1
ATOM 1569 C CA . ARG A 1 195 ? -6.024 6.586 12.394 1.00 96.38 195 ARG A CA 1
ATOM 1570 C C . ARG A 1 195 ? -7.245 6.187 13.216 1.00 96.38 195 ARG A C 1
ATOM 1572 O O . ARG A 1 195 ? -7.278 6.438 14.419 1.00 96.38 195 ARG A O 1
ATOM 1579 N N . ARG A 1 196 ? -8.260 5.589 12.582 1.00 96.50 196 ARG A N 1
ATOM 1580 C CA . ARG A 1 196 ? -9.505 5.223 13.274 1.00 96.50 196 ARG A CA 1
ATOM 1581 C C . ARG A 1 196 ? -9.345 3.956 14.111 1.00 96.50 196 ARG A C 1
ATOM 1583 O O . ARG A 1 196 ? -9.857 3.914 15.231 1.00 96.50 1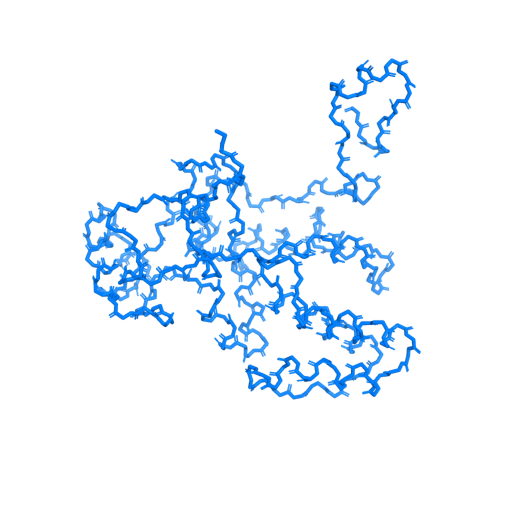96 ARG A O 1
ATOM 1590 N N . TRP A 1 197 ? -8.598 2.967 13.619 1.00 97.81 197 TRP A N 1
ATOM 1591 C CA . TRP A 1 197 ? -8.409 1.695 14.310 1.00 97.81 197 TRP A CA 1
ATOM 1592 C C . TRP A 1 197 ? -7.617 1.822 15.605 1.00 97.81 197 TRP A C 1
ATOM 1594 O O . TRP A 1 197 ? -6.558 2.445 15.648 1.00 97.81 197 TRP A O 1
ATOM 1604 N N . THR A 1 198 ? -8.113 1.140 16.633 1.00 96.62 198 THR A N 1
ATOM 1605 C CA . THR A 1 198 ? -7.366 0.829 17.852 1.00 96.62 198 THR A CA 1
ATOM 1606 C C . THR A 1 198 ? -6.844 -0.607 17.749 1.00 96.62 198 THR A C 1
ATOM 1608 O O . THR A 1 198 ? -7.525 -1.496 17.218 1.00 96.62 198 THR A O 1
ATOM 1611 N N . ASP A 1 199 ? -5.606 -0.817 18.174 1.00 95.06 199 ASP A N 1
ATOM 1612 C CA . ASP A 1 199 ? -4.943 -2.117 18.182 1.00 95.06 199 ASP A CA 1
ATOM 1613 C C . ASP A 1 199 ? -5.074 -2.816 19.545 1.00 95.06 199 ASP A C 1
ATOM 1615 O O . ASP A 1 199 ? -5.569 -2.228 20.507 1.00 95.06 199 ASP A O 1
ATOM 1619 N N . ASP A 1 200 ? -4.615 -4.065 19.643 1.00 94.25 200 ASP A N 1
ATOM 1620 C CA . ASP A 1 200 ? -4.736 -4.889 20.861 1.00 94.25 200 ASP A CA 1
ATOM 1621 C C . ASP A 1 200 ? -4.057 -4.270 22.098 1.00 94.25 200 ASP A C 1
ATOM 1623 O O . ASP A 1 200 ? -4.450 -4.533 23.232 1.00 94.25 200 ASP A O 1
ATOM 1627 N N . ASN A 1 201 ? -3.061 -3.404 21.892 1.00 94.69 201 ASN A N 1
ATOM 1628 C CA . ASN A 1 201 ? -2.372 -2.668 22.955 1.00 94.69 201 ASN A CA 1
ATOM 1629 C C . ASN A 1 201 ? -3.103 -1.383 23.402 1.00 94.69 201 ASN A C 1
ATOM 1631 O O . ASN A 1 201 ? -2.550 -0.600 24.176 1.00 94.69 201 ASN A O 1
ATOM 1635 N N . GLY A 1 202 ? -4.309 -1.125 22.890 1.00 94.75 202 GLY A N 1
ATOM 1636 C CA . GLY A 1 202 ? -5.108 0.060 23.203 1.00 94.75 202 GLY A CA 1
ATOM 1637 C C . GLY A 1 202 ? -4.651 1.350 22.511 1.00 94.75 202 GLY A C 1
ATOM 1638 O O . GLY A 1 202 ? -5.280 2.389 22.709 1.00 94.75 202 GLY A O 1
ATOM 1639 N N . LYS A 1 203 ? -3.593 1.312 21.691 1.00 95.19 203 LYS A N 1
ATOM 1640 C CA . LYS A 1 203 ? -3.117 2.460 20.905 1.00 95.19 203 LYS A CA 1
ATOM 1641 C C . LYS A 1 203 ? -3.783 2.522 19.543 1.00 95.19 203 LYS A C 1
ATOM 1643 O O . LYS A 1 203 ? -4.263 1.512 19.023 1.00 95.19 203 LYS A O 1
ATOM 1648 N N . LYS A 1 204 ? -3.789 3.706 18.928 1.00 97.12 204 LYS A N 1
ATOM 1649 C CA . LYS A 1 204 ? -4.163 3.806 17.514 1.00 97.12 204 LYS A CA 1
ATOM 1650 C C . LYS A 1 204 ? -3.157 3.042 16.660 1.00 97.12 204 LYS A C 1
ATOM 1652 O O . LYS A 1 204 ? -1.959 3.106 16.914 1.00 97.12 204 LYS A O 1
ATOM 1657 N N . VAL A 1 205 ? -3.629 2.342 15.627 1.00 97.50 205 VAL A N 1
ATOM 1658 C CA . VAL A 1 205 ? -2.756 1.530 14.756 1.00 97.50 205 VAL A CA 1
ATOM 1659 C C . VAL A 1 205 ? -1.636 2.385 14.157 1.00 97.50 205 VAL A C 1
ATOM 1661 O O . VAL A 1 205 ? -0.493 1.945 14.090 1.00 97.50 205 VAL A O 1
ATOM 1664 N N . ILE A 1 206 ? -1.929 3.633 13.782 1.00 97.19 206 ILE A N 1
ATOM 1665 C CA . ILE A 1 206 ? -0.920 4.579 13.289 1.00 97.19 206 ILE A CA 1
ATOM 1666 C C . ILE A 1 206 ? 0.228 4.815 14.284 1.00 97.19 206 ILE A C 1
ATOM 1668 O O . ILE A 1 206 ? 1.366 4.953 13.852 1.00 97.19 206 ILE A O 1
ATOM 1672 N N . SER A 1 207 ? -0.032 4.775 15.592 1.00 96.50 207 SER A N 1
ATOM 1673 C CA . SER A 1 207 ? 0.979 4.926 16.648 1.00 96.50 207 SER A CA 1
ATOM 1674 C C . SER A 1 207 ? 1.882 3.699 16.797 1.00 96.50 207 SER A C 1
ATOM 1676 O O . SER A 1 207 ? 2.961 3.808 17.366 1.00 96.50 207 SER A O 1
ATOM 1678 N N . ASN A 1 208 ? 1.457 2.533 16.298 1.00 96.81 208 ASN A N 1
ATOM 1679 C CA . ASN A 1 208 ? 2.290 1.326 16.235 1.00 96.81 208 ASN A CA 1
ATOM 1680 C C . ASN A 1 208 ? 3.156 1.298 14.959 1.00 96.81 208 ASN A C 1
ATOM 1682 O O . ASN A 1 208 ? 4.159 0.584 14.890 1.00 96.81 208 ASN A O 1
ATOM 1686 N N . LEU A 1 209 ? 2.769 2.060 13.931 1.00 96.12 209 LEU A N 1
ATOM 1687 C CA . LEU A 1 209 ? 3.499 2.181 12.666 1.00 96.12 209 LEU A CA 1
ATOM 1688 C C . LEU A 1 209 ? 4.508 3.334 12.707 1.00 96.12 209 LEU A C 1
ATOM 1690 O O . LEU A 1 209 ? 5.637 3.184 12.246 1.00 96.12 209 LEU A O 1
ATOM 1694 N N . PHE A 1 210 ? 4.105 4.469 13.274 1.00 96.56 210 PHE A N 1
ATOM 1695 C CA . PHE A 1 210 ? 4.904 5.682 13.405 1.00 96.56 210 PHE A CA 1
ATOM 1696 C C . PHE A 1 210 ? 5.345 5.932 14.851 1.00 96.56 210 PHE A C 1
ATOM 1698 O O . PHE A 1 210 ? 5.045 5.167 15.760 1.00 96.56 210 PHE A O 1
ATOM 1705 N N . GLY A 1 211 ? 6.092 7.012 15.055 1.00 94.88 211 GLY A N 1
ATOM 1706 C CA . GLY A 1 211 ? 6.700 7.378 16.326 1.00 94.88 211 GLY A CA 1
ATOM 1707 C C . GLY A 1 211 ? 8.109 6.798 16.474 1.00 94.88 211 GLY A C 1
ATOM 1708 O O . GLY A 1 211 ? 8.582 6.078 15.589 1.00 94.88 211 GLY A O 1
ATOM 1709 N N . PRO A 1 212 ? 8.798 7.088 17.590 1.00 91.44 212 PRO A N 1
ATOM 1710 C CA . PRO A 1 212 ? 10.203 6.714 17.769 1.00 91.44 212 PRO A CA 1
ATOM 1711 C C . PRO A 1 212 ? 10.456 5.202 17.697 1.00 91.44 212 PRO A C 1
ATOM 1713 O O . PRO A 1 212 ? 11.525 4.774 17.279 1.00 91.44 212 PRO A O 1
ATOM 1716 N N . ASN A 1 213 ? 9.452 4.406 18.074 1.00 92.31 213 ASN A N 1
ATOM 1717 C CA . ASN A 1 213 ? 9.493 2.942 18.078 1.00 92.31 213 ASN A CA 1
ATOM 1718 C C . ASN A 1 213 ? 8.499 2.329 17.077 1.00 92.31 213 ASN A C 1
ATOM 1720 O O . ASN A 1 213 ? 8.128 1.166 17.214 1.00 92.31 213 ASN A O 1
ATOM 1724 N N . GLY A 1 214 ? 8.012 3.118 16.116 1.00 95.69 214 GLY A N 1
ATOM 1725 C CA . GLY A 1 214 ? 7.045 2.655 15.130 1.00 95.69 214 GLY A CA 1
ATOM 1726 C C . GLY A 1 214 ? 7.650 1.602 14.207 1.00 95.69 214 GLY A C 1
ATOM 1727 O O . GLY A 1 214 ? 8.754 1.781 13.697 1.00 95.69 214 GLY A O 1
ATOM 1728 N N . THR A 1 215 ? 6.917 0.519 13.959 1.00 95.00 215 THR A N 1
ATOM 1729 C CA . THR A 1 215 ? 7.387 -0.613 13.139 1.00 95.00 215 THR A CA 1
ATOM 1730 C C . THR A 1 215 ? 7.802 -0.198 11.727 1.00 95.00 215 THR A C 1
ATOM 1732 O O . THR A 1 215 ? 8.838 -0.643 11.243 1.00 95.00 215 THR A O 1
ATOM 1735 N N . PHE A 1 216 ? 7.062 0.712 11.087 1.00 93.19 216 PHE A N 1
ATOM 1736 C CA . PHE A 1 216 ? 7.410 1.222 9.758 1.00 93.19 216 PHE A CA 1
ATOM 1737 C C . PHE A 1 216 ? 8.641 2.138 9.791 1.00 93.19 216 PHE A C 1
ATOM 1739 O O . PHE A 1 216 ? 9.461 2.120 8.877 1.00 93.19 216 PHE A O 1
ATOM 1746 N N . VAL A 1 217 ? 8.801 2.930 10.855 1.00 93.94 217 VAL A N 1
ATOM 1747 C CA . VAL A 1 217 ? 9.998 3.766 11.039 1.00 93.94 217 VAL A CA 1
ATOM 1748 C C . VAL A 1 217 ? 11.223 2.871 11.196 1.00 93.94 217 VAL A C 1
ATOM 1750 O O . VAL A 1 217 ? 12.186 3.035 10.456 1.00 93.94 217 VAL A O 1
ATOM 1753 N N . GLN A 1 218 ? 11.152 1.884 12.092 1.00 94.44 218 GLN A N 1
ATOM 1754 C CA . GLN A 1 218 ? 12.225 0.917 12.323 1.00 94.44 218 GLN A CA 1
ATOM 1755 C C . GLN A 1 218 ? 12.585 0.149 11.053 1.00 94.44 218 GLN A C 1
ATOM 1757 O O . GLN A 1 218 ? 13.769 0.008 10.761 1.00 94.44 218 GLN A O 1
ATOM 1762 N N . TYR A 1 219 ? 11.577 -0.282 10.289 1.00 92.62 219 TYR A N 1
ATOM 1763 C CA . TYR A 1 219 ? 11.760 -0.955 9.008 1.00 92.62 219 TYR A CA 1
ATOM 1764 C C . TYR A 1 219 ? 12.630 -0.129 8.046 1.00 92.62 219 TYR A C 1
ATOM 1766 O O . TYR A 1 219 ? 13.584 -0.655 7.476 1.00 92.62 219 TYR A O 1
ATOM 1774 N N . ASN A 1 220 ? 12.363 1.176 7.934 1.00 89.62 220 ASN A N 1
ATOM 1775 C CA . ASN A 1 220 ? 13.085 2.070 7.025 1.00 89.62 220 ASN A CA 1
ATOM 1776 C C . ASN A 1 220 ? 14.451 2.538 7.555 1.00 89.62 220 ASN A C 1
ATOM 1778 O O . ASN A 1 220 ? 15.302 2.953 6.768 1.00 89.62 220 ASN A O 1
ATOM 1782 N N . THR A 1 221 ? 14.659 2.553 8.875 1.00 92.25 221 THR A N 1
ATOM 1783 C CA . THR A 1 221 ? 15.889 3.077 9.503 1.00 92.25 221 THR A CA 1
ATOM 1784 C C . THR A 1 221 ? 16.896 2.001 9.903 1.00 92.25 221 THR A C 1
ATOM 1786 O O . THR A 1 221 ? 17.938 2.330 10.463 1.00 92.25 221 THR A O 1
ATOM 1789 N N . ASN A 1 222 ? 16.595 0.728 9.660 1.00 91.62 222 ASN A N 1
ATOM 1790 C CA . ASN A 1 222 ? 17.483 -0.388 9.960 1.00 91.62 222 ASN A CA 1
ATOM 1791 C C . ASN A 1 222 ? 17.993 -1.003 8.654 1.00 91.62 222 ASN A C 1
ATOM 1793 O O . ASN A 1 222 ? 17.208 -1.539 7.882 1.00 91.62 222 ASN A O 1
ATOM 1797 N N . GLU A 1 223 ? 19.307 -0.959 8.440 1.00 88.62 223 GLU A N 1
ATOM 1798 C CA . GLU A 1 223 ? 19.977 -1.487 7.242 1.00 88.62 223 GLU A CA 1
ATOM 1799 C C . GLU A 1 223 ? 19.627 -2.952 6.948 1.00 88.62 223 GLU A C 1
ATOM 1801 O O . GLU A 1 223 ? 19.519 -3.345 5.794 1.00 88.62 223 GLU A O 1
ATOM 1806 N N . ASN A 1 224 ? 19.385 -3.757 7.988 1.00 88.75 224 ASN A N 1
ATOM 1807 C CA . ASN A 1 224 ? 19.059 -5.175 7.828 1.00 88.75 224 ASN A CA 1
ATOM 1808 C C . ASN A 1 224 ? 17.634 -5.420 7.313 1.00 88.75 224 ASN A C 1
ATOM 1810 O O . ASN A 1 224 ? 17.320 -6.533 6.894 1.00 88.75 224 ASN A O 1
ATOM 1814 N N . THR A 1 225 ? 16.750 -4.427 7.416 1.00 86.12 225 THR A N 1
ATOM 1815 C CA . THR A 1 225 ? 15.343 -4.544 7.004 1.00 86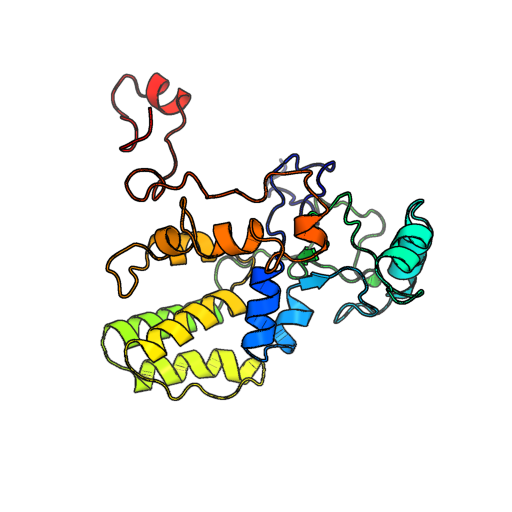.12 225 THR A CA 1
ATOM 1816 C C . THR A 1 225 ? 14.979 -3.612 5.861 1.00 86.12 225 THR A C 1
ATOM 1818 O O . THR A 1 225 ? 14.021 -3.893 5.142 1.00 86.12 225 THR A O 1
ATOM 1821 N N . ALA A 1 226 ? 15.716 -2.513 5.706 1.00 86.75 226 ALA A N 1
ATOM 1822 C CA . ALA A 1 226 ? 15.492 -1.539 4.662 1.00 86.75 226 ALA A CA 1
ATOM 1823 C C . ALA A 1 226 ? 15.795 -2.152 3.292 1.00 86.75 226 ALA A C 1
ATOM 1825 O O . ALA A 1 226 ? 16.796 -2.837 3.087 1.00 86.75 226 ALA A O 1
ATOM 1826 N N . ASP A 1 227 ? 14.919 -1.876 2.335 1.00 91.75 227 ASP A N 1
ATOM 1827 C CA . ASP A 1 227 ? 15.160 -2.197 0.936 1.00 91.75 227 ASP A CA 1
ATOM 1828 C C . ASP A 1 227 ? 16.366 -1.415 0.409 1.00 91.75 227 ASP A C 1
ATOM 1830 O O . ASP A 1 227 ? 16.535 -0.238 0.729 1.00 91.75 227 ASP A O 1
ATOM 1834 N N . ILE A 1 228 ? 17.189 -2.060 -0.422 1.00 90.81 228 ILE A N 1
ATOM 1835 C CA . ILE A 1 228 ? 18.438 -1.477 -0.931 1.00 90.81 228 ILE A CA 1
ATOM 1836 C C . ILE A 1 228 ? 18.210 -0.111 -1.591 1.00 90.81 228 ILE A C 1
ATOM 1838 O O . ILE A 1 228 ? 18.970 0.823 -1.344 1.00 90.81 228 ILE A O 1
ATOM 1842 N N . TYR A 1 229 ? 17.123 0.055 -2.352 1.00 89.19 229 TYR A N 1
ATOM 1843 C CA . TYR A 1 229 ? 16.820 1.328 -3.000 1.00 89.19 229 TYR A CA 1
ATOM 1844 C C . TYR A 1 229 ? 16.441 2.387 -1.963 1.00 89.19 229 TYR A C 1
ATOM 1846 O O . TYR A 1 229 ? 16.931 3.512 -2.001 1.00 89.19 229 TYR A O 1
ATOM 1854 N N . GLU A 1 230 ? 15.607 2.037 -0.991 1.00 88.19 230 GLU A N 1
ATOM 1855 C CA . GLU A 1 230 ? 15.180 2.972 0.051 1.00 88.19 230 GLU A CA 1
ATOM 1856 C C . GLU A 1 230 ? 16.320 3.343 1.015 1.00 88.19 230 GLU A C 1
ATOM 1858 O O . GLU A 1 230 ? 16.315 4.457 1.549 1.00 88.19 230 GLU A O 1
ATOM 1863 N N . TRP A 1 231 ? 17.297 2.447 1.205 1.00 89.12 231 TRP A N 1
ATOM 1864 C CA . TRP A 1 231 ? 18.504 2.653 2.009 1.00 89.12 231 TRP A CA 1
ATOM 1865 C C . TRP A 1 231 ? 19.535 3.529 1.300 1.00 89.12 231 TRP A C 1
ATOM 1867 O O . TRP A 1 231 ? 20.003 4.517 1.862 1.00 89.12 231 TRP A O 1
ATOM 1877 N N . GLU A 1 232 ? 19.862 3.229 0.047 1.00 86.44 232 GLU A N 1
ATOM 1878 C CA . GLU A 1 232 ? 20.899 3.961 -0.682 1.00 86.44 232 GLU A CA 1
ATOM 1879 C C . GLU A 1 232 ? 20.411 5.330 -1.172 1.00 86.44 232 GLU A C 1
ATOM 1881 O O . GLU A 1 232 ? 21.174 6.297 -1.232 1.00 86.44 232 GLU A O 1
ATOM 1886 N N . ASN A 1 233 ? 19.119 5.456 -1.486 1.00 82.75 233 ASN A N 1
ATOM 1887 C CA . ASN A 1 233 ? 18.566 6.689 -2.026 1.00 82.75 233 ASN A CA 1
ATOM 1888 C C . ASN A 1 233 ? 18.073 7.605 -0.886 1.00 82.75 233 ASN A C 1
ATOM 1890 O O . ASN A 1 233 ? 16.875 7.689 -0.615 1.00 82.75 233 ASN A O 1
ATOM 1894 N N . GLN A 1 234 ? 18.972 8.378 -0.269 1.00 83.88 234 GLN A N 1
ATOM 1895 C CA . GLN A 1 234 ? 18.670 9.280 0.865 1.00 83.88 234 GLN A CA 1
ATOM 1896 C C . GLN A 1 234 ? 18.279 10.724 0.484 1.00 83.88 234 GLN A C 1
ATOM 1898 O O . GLN A 1 234 ? 18.478 11.655 1.260 1.00 83.88 234 GLN A O 1
ATOM 1903 N N . GLY A 1 235 ? 17.663 10.938 -0.686 1.00 77.94 235 GLY A N 1
ATOM 1904 C CA . GLY A 1 235 ? 17.118 12.257 -1.065 1.00 77.94 235 GLY A CA 1
ATOM 1905 C C . GLY A 1 235 ? 16.007 12.768 -0.132 1.00 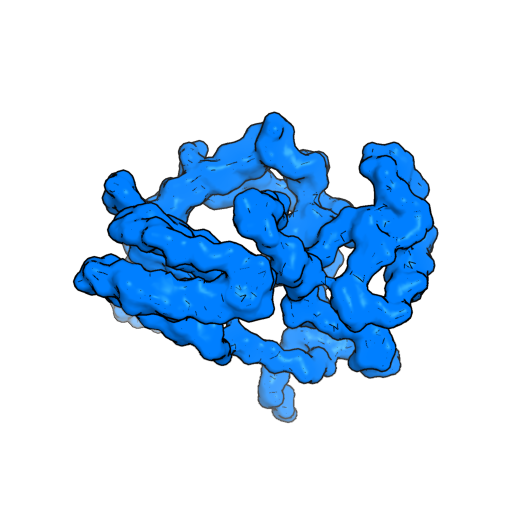77.94 235 GLY A C 1
ATOM 1906 O O . GLY A 1 235 ? 15.637 13.935 -0.179 1.00 77.94 235 GLY A O 1
ATOM 1907 N N . GLU A 1 236 ? 15.489 11.899 0.736 1.00 78.00 236 GLU A N 1
ATOM 1908 C CA . GLU A 1 236 ? 14.586 12.235 1.830 1.00 78.00 236 GLU A CA 1
ATOM 1909 C C . GLU A 1 236 ? 14.860 11.327 3.045 1.00 78.00 236 GLU A C 1
ATOM 1911 O O . GLU A 1 236 ? 15.230 10.161 2.850 1.00 78.00 236 GLU A O 1
ATOM 1916 N N . PRO A 1 237 ? 14.638 11.799 4.289 1.00 84.31 237 PRO A N 1
ATOM 1917 C CA . PRO A 1 237 ? 14.949 11.018 5.485 1.00 84.31 237 PRO A CA 1
ATOM 1918 C C . PRO A 1 237 ? 14.182 9.692 5.545 1.00 84.31 237 PRO A C 1
ATOM 1920 O O . PRO A 1 237 ? 12.968 9.659 5.342 1.00 84.31 237 PRO A O 1
ATOM 1923 N N . SER A 1 238 ? 14.857 8.591 5.883 1.00 88.00 238 SER A N 1
ATOM 1924 C CA . SER A 1 238 ? 14.184 7.311 6.179 1.00 88.00 238 SER A CA 1
ATOM 1925 C C . SER A 1 238 ? 13.429 7.309 7.513 1.00 88.00 238 SER A C 1
ATOM 1927 O O . SER A 1 238 ? 12.546 6.486 7.724 1.00 88.00 238 SER A O 1
ATOM 1929 N N . SER A 1 239 ? 13.696 8.279 8.387 1.00 90.50 239 SER A N 1
ATOM 1930 C CA . SER A 1 239 ? 13.028 8.441 9.682 1.00 90.50 239 SER A CA 1
ATOM 1931 C C . SER A 1 239 ? 11.671 9.160 9.606 1.00 90.50 239 SER A C 1
ATOM 1933 O O . SER A 1 239 ? 11.163 9.622 10.632 1.00 90.50 239 SER A O 1
ATOM 1935 N N . LYS A 1 240 ? 11.057 9.295 8.421 1.00 88.31 240 LYS A N 1
ATOM 1936 C CA . LYS A 1 240 ? 9.722 9.906 8.284 1.00 88.31 240 LYS A CA 1
ATOM 1937 C C . LYS A 1 240 ? 8.710 9.196 9.189 1.00 88.31 240 LYS A C 1
ATOM 1939 O O . LYS A 1 240 ? 8.632 7.974 9.220 1.00 88.31 240 LYS A O 1
ATOM 1944 N N . GLY A 1 241 ? 7.938 9.983 9.936 1.00 91.81 241 GLY A N 1
ATOM 1945 C CA . GLY A 1 241 ? 6.991 9.478 10.933 1.00 91.81 241 GLY A CA 1
ATOM 1946 C C . GLY A 1 241 ? 7.591 9.224 12.322 1.00 91.81 241 GLY A C 1
ATOM 1947 O O . GLY A 1 241 ? 6.827 9.055 13.264 1.00 91.81 241 GLY A O 1
ATOM 1948 N N . SER A 1 242 ? 8.916 9.277 12.510 1.00 96.00 242 SER A N 1
ATOM 1949 C CA . SER A 1 242 ? 9.567 9.086 13.827 1.00 96.00 242 SER A CA 1
ATOM 1950 C C . SER A 1 242 ? 9.118 10.077 14.907 1.00 96.00 242 SER A C 1
ATOM 1952 O O . SER A 1 242 ? 9.157 9.765 16.092 1.00 96.00 242 SER A O 1
ATOM 1954 N N . THR A 1 243 ? 8.660 11.264 14.513 1.00 95.12 243 THR A N 1
ATOM 1955 C CA . THR A 1 243 ? 8.199 12.323 15.424 1.00 95.12 243 THR A CA 1
ATOM 1956 C C . THR A 1 243 ? 6.693 12.288 15.688 1.00 95.12 243 THR A C 1
ATOM 1958 O O . THR A 1 243 ? 6.168 13.233 16.287 1.00 95.12 243 THR A O 1
ATOM 1961 N N . PHE A 1 244 ? 6.003 11.236 15.230 1.00 95.94 244 PHE A N 1
ATOM 1962 C CA . PHE A 1 244 ? 4.563 11.089 15.406 1.00 95.94 244 PHE A CA 1
ATOM 1963 C C . PHE A 1 244 ? 4.190 10.998 16.889 1.00 95.94 244 PHE A C 1
ATOM 1965 O O . PHE A 1 244 ? 4.811 10.264 17.661 1.00 95.94 244 PHE A O 1
ATOM 1972 N N . LYS A 1 245 ? 3.145 11.733 17.259 1.00 94.75 245 LYS A N 1
ATOM 1973 C CA . LYS A 1 245 ? 2.557 11.814 18.593 1.00 94.75 245 LYS A CA 1
ATOM 1974 C C . LYS A 1 245 ? 1.053 11.622 18.487 1.00 94.75 245 LYS A C 1
ATOM 1976 O O . LYS A 1 245 ? 0.379 12.400 17.814 1.00 94.75 245 LYS A O 1
ATOM 1981 N N . GLU A 1 246 ? 0.522 10.602 19.156 1.00 93.56 246 GLU A N 1
ATOM 1982 C CA . GLU A 1 246 ? -0.902 10.248 19.076 1.00 93.56 246 GLU A CA 1
ATOM 1983 C C . GLU A 1 246 ? -1.808 11.410 19.514 1.00 93.56 246 GLU A C 1
ATOM 1985 O O . GLU A 1 246 ? -2.820 11.685 18.880 1.00 93.56 246 GLU A O 1
ATOM 1990 N N . GLU A 1 247 ? -1.408 12.155 20.542 1.00 93.19 247 GLU A N 1
ATOM 1991 C CA . GLU A 1 247 ? -2.153 13.291 21.089 1.00 93.19 247 GLU A CA 1
ATOM 1992 C C . GLU A 1 247 ? -2.235 14.515 20.159 1.00 93.19 247 GLU A C 1
ATOM 1994 O O . GLU A 1 247 ? -3.035 15.414 20.413 1.00 93.19 247 GLU A O 1
ATOM 1999 N N . ARG A 1 248 ? -1.424 14.556 19.093 1.00 94.56 248 ARG A N 1
ATOM 2000 C CA . ARG A 1 248 ? -1.316 15.689 18.161 1.00 94.56 248 ARG A CA 1
ATOM 2001 C C . ARG A 1 248 ? -1.671 15.297 16.724 1.00 94.56 248 ARG A C 1
ATOM 2003 O O . ARG A 1 248 ? -2.470 15.957 16.068 1.00 94.56 248 ARG A O 1
ATOM 2010 N N . ASP A 1 249 ? -1.079 14.216 16.220 1.00 95.25 249 ASP A N 1
ATOM 2011 C CA . ASP A 1 249 ? -0.985 13.915 14.782 1.00 95.25 249 ASP A CA 1
ATOM 2012 C C . ASP A 1 249 ? -2.153 13.087 14.216 1.00 95.25 249 ASP A C 1
ATOM 2014 O O . ASP A 1 249 ? -2.188 12.759 13.018 1.00 95.25 249 ASP A O 1
ATOM 2018 N N . LEU A 1 250 ? -3.140 12.752 15.056 1.00 94.75 250 LEU A N 1
ATOM 2019 C CA . LEU A 1 250 ? -4.395 12.141 14.604 1.00 94.75 250 LEU A CA 1
ATOM 2020 C C . LEU A 1 250 ? -5.235 13.103 13.756 1.00 94.75 250 LEU A C 1
ATOM 2022 O O . LEU A 1 250 ? -5.978 12.654 12.881 1.00 94.75 250 LEU A O 1
ATOM 2026 N N . VAL A 1 251 ? -5.068 14.409 13.961 1.00 93.75 251 VAL A N 1
ATOM 2027 C CA . VAL A 1 251 ? -5.691 15.474 13.172 1.00 93.75 251 VAL A CA 1
ATOM 2028 C C . VAL A 1 251 ? -4.617 16.395 12.601 1.00 93.75 251 VAL A C 1
ATOM 2030 O O . VAL A 1 251 ? -3.541 16.551 13.174 1.00 93.75 251 VAL A O 1
ATOM 2033 N N . PHE A 1 252 ? -4.885 16.977 11.434 1.00 92.62 252 PHE A N 1
ATOM 2034 C CA . PHE A 1 252 ? -3.973 17.949 10.830 1.00 92.62 252 PHE A CA 1
ATOM 2035 C C . PHE A 1 252 ? -4.034 19.291 11.574 1.00 92.62 252 PHE A C 1
ATOM 2037 O O . PHE A 1 252 ? -5.087 19.619 12.131 1.00 92.62 252 PHE A O 1
ATOM 2044 N N . PRO A 1 253 ? -2.950 20.085 11.573 1.00 95.00 253 PRO A N 1
ATOM 2045 C CA . PRO A 1 253 ? -3.016 21.451 12.069 1.00 95.00 253 PRO A CA 1
ATOM 2046 C C . PRO A 1 253 ? -3.987 22.265 11.214 1.00 95.00 253 PRO A C 1
ATOM 2048 O O . PRO A 1 253 ? -4.050 22.107 9.992 1.00 95.00 253 PRO A O 1
ATOM 2051 N N . ILE A 1 254 ? -4.724 23.165 11.854 1.00 95.12 254 ILE A N 1
ATOM 2052 C CA . ILE A 1 254 ? -5.507 24.172 11.142 1.00 95.12 254 ILE A CA 1
ATOM 2053 C C . ILE A 1 254 ? -4.519 25.200 10.567 1.00 95.12 254 ILE A C 1
ATOM 2055 O O . ILE A 1 254 ? -3.639 25.650 11.313 1.00 95.12 254 ILE A O 1
ATOM 2059 N N . PRO A 1 255 ? -4.621 25.579 9.276 1.00 95.06 255 PRO A N 1
ATOM 2060 C CA . PRO A 1 255 ? -3.748 26.590 8.692 1.00 95.06 255 PRO A CA 1
ATOM 2061 C C . PRO A 1 255 ? -3.787 27.897 9.492 1.00 95.06 255 PRO A C 1
ATOM 2063 O O . PRO A 1 255 ? -4.862 28.406 9.804 1.00 95.06 255 PRO A O 1
ATOM 2066 N N . LEU A 1 256 ? -2.617 28.469 9.793 1.00 93.75 256 LEU A N 1
ATOM 2067 C CA . LEU A 1 256 ? -2.510 29.668 10.637 1.00 93.75 256 LEU A CA 1
ATOM 2068 C C . LEU A 1 256 ? -3.346 30.840 10.102 1.00 93.75 256 LEU A C 1
ATOM 2070 O O . LEU A 1 256 ? -3.978 31.550 10.879 1.00 93.75 256 LEU A O 1
ATOM 2074 N N . TYR A 1 257 ? -3.394 31.001 8.778 1.00 95.56 257 TYR A N 1
ATOM 2075 C CA . TYR A 1 257 ? -4.213 32.023 8.129 1.00 95.56 257 TYR A CA 1
ATOM 2076 C C . TYR A 1 257 ? -5.704 31.885 8.474 1.00 95.56 257 TYR A C 1
ATOM 2078 O O . TYR A 1 257 ? -6.337 32.884 8.799 1.00 95.56 257 TYR A O 1
ATOM 2086 N N . GLU A 1 258 ? -6.246 30.663 8.490 1.00 95.75 258 GLU A N 1
ATOM 2087 C CA . GLU A 1 258 ? -7.647 30.414 8.861 1.00 95.75 258 GLU A CA 1
ATOM 2088 C C . GLU A 1 258 ? -7.910 30.799 10.322 1.00 95.75 258 GLU A C 1
ATOM 2090 O O . GLU A 1 258 ? -8.909 31.446 10.627 1.00 95.75 258 GLU A O 1
ATOM 2095 N N . ILE A 1 259 ? -6.974 30.492 11.229 1.00 95.75 259 ILE A N 1
ATOM 2096 C CA . ILE A 1 259 ? -7.062 30.897 12.641 1.00 95.75 259 ILE A CA 1
ATOM 2097 C C . ILE A 1 259 ? -7.069 32.425 12.759 1.00 95.75 259 ILE A C 1
ATOM 2099 O O . ILE A 1 259 ? -7.942 32.984 13.423 1.00 95.75 259 ILE A O 1
ATOM 2103 N N . THR A 1 260 ? -6.131 33.112 12.100 1.00 95.06 260 THR A N 1
ATOM 2104 C CA . THR A 1 260 ? -6.037 34.580 12.136 1.00 95.06 260 THR A CA 1
ATOM 2105 C C . THR A 1 260 ? -7.295 35.240 11.568 1.00 95.06 260 THR A C 1
ATOM 2107 O O . THR A 1 260 ? -7.850 36.141 12.196 1.00 95.06 260 THR A O 1
ATOM 2110 N N . MET A 1 261 ? -7.785 34.769 10.419 1.00 96.56 261 MET A N 1
ATOM 2111 C CA . MET A 1 261 ? -8.971 35.322 9.757 1.00 96.56 261 MET A CA 1
ATOM 2112 C C . MET A 1 261 ? -10.269 35.047 10.516 1.00 96.56 261 MET A C 1
ATOM 2114 O O . MET A 1 261 ? -11.216 35.825 10.410 1.00 96.56 261 MET A O 1
ATOM 2118 N N . SER A 1 262 ? -10.312 33.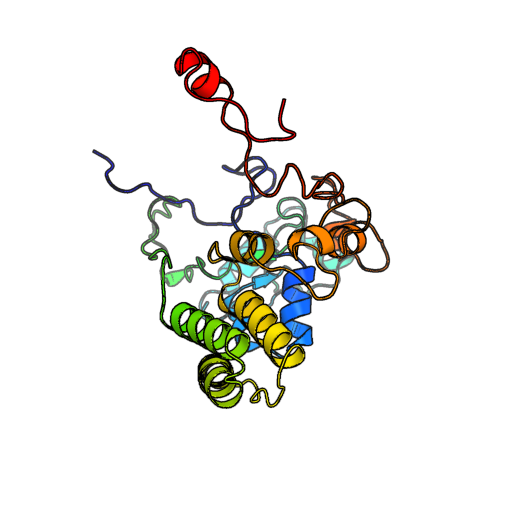985 11.323 1.00 95.81 262 SER A N 1
ATOM 2119 C CA . SER A 1 262 ? -11.474 33.656 12.151 1.00 95.81 262 SER A CA 1
ATOM 2120 C C . SER A 1 262 ? -11.766 34.681 13.254 1.00 95.81 262 SER A C 1
ATOM 2122 O O . SER A 1 262 ? -12.823 34.604 13.886 1.00 95.81 262 SER A O 1
ATOM 2124 N N . ASN A 1 263 ? -10.827 35.601 13.526 1.00 94.12 263 ASN A N 1
ATOM 2125 C CA . ASN A 1 263 ? -10.905 36.602 14.591 1.00 94.12 263 ASN A CA 1
ATOM 2126 C C . ASN A 1 263 ? -11.289 35.995 15.959 1.00 94.12 263 ASN A C 1
ATOM 2128 O O . ASN A 1 263 ? -12.117 36.536 16.692 1.00 94.12 263 ASN A O 1
ATOM 2132 N N . GLY A 1 264 ? -10.713 34.829 16.275 1.00 92.88 264 GLY A N 1
ATOM 2133 C CA . GLY A 1 264 ? -10.900 34.123 17.546 1.00 92.88 264 GLY A CA 1
ATOM 2134 C C . GLY A 1 264 ? -12.029 33.087 17.575 1.00 92.88 264 GLY A C 1
ATOM 2135 O O . GLY A 1 264 ? -12.227 32.460 18.612 1.00 92.88 264 GLY A O 1
ATOM 2136 N N . SER A 1 265 ? -12.754 32.871 16.471 1.00 96.38 265 SER A N 1
ATOM 2137 C CA . SER A 1 265 ? -13.797 31.830 16.399 1.00 96.38 265 SER A CA 1
ATOM 2138 C C . SER A 1 265 ? -13.257 30.420 16.131 1.00 96.38 265 SER A C 1
ATOM 2140 O O . SER A 1 265 ? -13.930 29.441 16.451 1.00 96.38 265 SER A O 1
ATOM 2142 N N . ILE A 1 266 ? -12.041 30.301 15.591 1.00 95.62 266 ILE A N 1
ATOM 2143 C CA . ILE A 1 266 ? -11.342 29.031 15.378 1.00 95.62 266 ILE A CA 1
ATOM 2144 C C . ILE A 1 266 ? -10.109 28.994 16.281 1.00 95.62 266 ILE A C 1
ATOM 2146 O O . ILE A 1 266 ? -9.268 29.891 16.239 1.00 95.62 266 ILE A O 1
ATOM 2150 N N . THR A 1 267 ? -9.977 27.929 17.070 1.00 94.44 267 THR A N 1
ATOM 2151 C CA . THR A 1 267 ? -8.776 27.641 17.864 1.00 94.44 267 THR A CA 1
ATOM 2152 C C . THR A 1 267 ? -8.048 26.430 17.301 1.00 94.44 267 THR A C 1
ATOM 2154 O O . THR A 1 267 ? -8.670 25.539 16.727 1.00 94.44 267 THR A O 1
ATOM 2157 N N . GLN A 1 268 ? -6.731 26.385 17.484 1.00 95.81 268 GLN A N 1
ATOM 2158 C CA . GLN A 1 268 ? -5.900 25.296 16.981 1.00 95.81 268 GLN A CA 1
ATOM 2159 C C . GLN A 1 268 ? -6.272 23.937 17.608 1.00 95.81 268 GLN A C 1
ATOM 2161 O O . GLN A 1 268 ? -6.735 23.862 18.748 1.00 95.81 268 GLN A O 1
ATOM 2166 N N . ASN A 1 269 ? -6.039 22.860 16.854 1.00 95.62 269 ASN A N 1
ATOM 2167 C CA . ASN A 1 269 ? -6.128 21.490 17.346 1.00 95.62 269 ASN A CA 1
ATOM 2168 C C . ASN A 1 269 ? -5.098 21.228 18.467 1.00 95.62 269 ASN A C 1
ATOM 2170 O O . ASN A 1 269 ? -3.988 21.759 18.412 1.00 95.62 269 ASN A O 1
ATOM 2174 N N . PRO A 1 270 ? -5.410 20.372 19.459 1.00 94.31 270 PRO A N 1
ATOM 2175 C CA . PRO A 1 270 ? -4.489 20.066 20.553 1.00 94.31 270 PRO A CA 1
ATOM 2176 C C . PRO A 1 270 ? -3.089 19.635 20.085 1.00 94.31 270 PRO A C 1
ATOM 2178 O O . PRO A 1 270 ? -2.940 18.880 19.126 1.00 94.31 270 PRO A O 1
ATOM 2181 N N . GLY A 1 271 ? -2.053 20.116 20.780 1.00 92.38 271 GLY A N 1
ATOM 2182 C CA . GLY A 1 271 ? -0.649 19.759 20.531 1.00 92.38 271 GLY A CA 1
ATOM 2183 C C . GLY A 1 271 ? 0.009 20.453 19.332 1.00 92.38 271 GLY A C 1
ATOM 2184 O O . GLY A 1 271 ? 1.226 20.333 19.164 1.00 92.38 271 GLY A O 1
ATOM 2185 N N . TRP A 1 272 ? -0.760 21.172 18.514 1.00 91.44 272 TRP A N 1
ATOM 2186 C CA . TRP A 1 272 ? -0.250 22.061 17.474 1.00 91.44 272 TRP A CA 1
ATOM 2187 C C . TRP A 1 272 ? -0.152 23.485 18.034 1.00 91.44 272 TRP A C 1
ATOM 2189 O O . TRP A 1 272 ? -1.088 23.953 18.679 1.00 91.44 272 TRP A O 1
ATOM 2199 N N . ASN A 1 273 ? 0.978 24.155 17.793 1.00 79.69 273 ASN A N 1
ATOM 2200 C CA . ASN A 1 273 ? 1.232 25.544 18.191 1.00 79.69 273 ASN A CA 1
ATOM 2201 C C . ASN A 1 273 ? 1.374 26.422 16.952 1.00 79.69 273 ASN A C 1
ATOM 2203 O O . ASN A 1 273 ? 1.983 25.927 15.974 1.00 79.69 273 ASN A O 1
#

Sequence (273 aa):
YALGGSLAIITGARSGPGDGWSWCQPTSDLENTFIAAGDDERLKWTIIKTGCTEIAGEEDFDVFIENSKKMSSYQSYIEKYGWDENCYIVDPKDHKSARINRKFFIPYSKRPEVYNLDKIPLNHRLLRYADVLLMYAEACNELSEDATAKTYLNKVRTRVHLADITASGNELRKAIRTERRLELALENNRLYDIRRWTDDNGKKVISNLFGPNGTFVQYNTNENTADIYEWENQGEPSSKGSTFKEERDLVFPIPLYEITMSNGSITQNPGWN